Protein AF-A0A0G2E1L1-F1 (afdb_monomer_lite)

Sequence (192 aa):
MSSPGSTPRASKKKKLAACSDVSSPSASTPATNSAGTTAASPKQLELEDKIKKKQ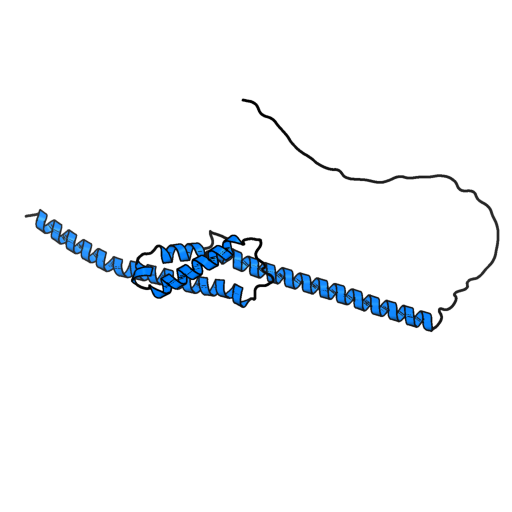QEIDSLESELAAEKKRHSEEATEKKIKYRRYLAMSGTGDYIPLKLEYLMGVGETLRIWSDRYSLYKAIEQSTSILKRAGNNFPFHELTDAEIDALEELNGIITADRDALFNLYLARLSPLEDIGDKLDSMAKKVKKD

Radius of gyration: 38.6 Å; chains: 1; bounding box: 77×69×120 Å

Structure (mmCIF, N/CA/C/O backbone):
data_AF-A0A0G2E1L1-F1
#
_entry.id   AF-A0A0G2E1L1-F1
#
loop_
_atom_site.group_PDB
_atom_site.id
_atom_site.type_symbol
_atom_site.label_atom_id
_atom_site.label_alt_id
_atom_site.label_comp_id
_atom_site.label_asym_id
_atom_site.label_entity_id
_atom_site.label_seq_id
_atom_site.pdbx_PDB_ins_code
_atom_site.Cartn_x
_atom_site.Cartn_y
_atom_site.Cartn_z
_atom_site.occupancy
_atom_site.B_iso_or_equiv
_atom_site.auth_seq_id
_atom_site.auth_comp_id
_atom_site.auth_asym_id
_atom_site.auth_atom_id
_atom_site.pdbx_PDB_model_num
ATOM 1 N N . MET A 1 1 ? -10.805 51.783 1.416 1.00 42.16 1 MET A N 1
ATOM 2 C CA . MET A 1 1 ? -12.239 51.583 1.713 1.00 42.16 1 MET A CA 1
ATOM 3 C C . MET A 1 1 ? -12.345 50.582 2.850 1.00 42.16 1 MET A C 1
ATOM 5 O O . MET A 1 1 ? -11.496 49.708 2.955 1.00 42.16 1 MET A O 1
ATOM 9 N N . SER A 1 2 ? -13.286 50.842 3.744 1.00 34.97 2 SER A N 1
ATOM 10 C CA . SER A 1 2 ? -13.345 50.461 5.156 1.00 34.97 2 SER A CA 1
ATOM 11 C C . SER A 1 2 ? -13.419 48.962 5.478 1.00 34.97 2 SER A C 1
ATOM 13 O O . SER A 1 2 ? -14.043 48.194 4.752 1.00 34.97 2 SER A O 1
ATOM 15 N N . SER A 1 3 ? -12.863 48.599 6.642 1.00 41.66 3 SER A N 1
ATOM 16 C CA . SER A 1 3 ? -13.242 47.423 7.448 1.00 41.66 3 SER A CA 1
ATOM 17 C C . SER A 1 3 ? -14.720 47.494 7.879 1.00 41.66 3 SER A C 1
ATOM 19 O O . SER A 1 3 ? -15.292 48.588 7.898 1.00 41.66 3 SER A O 1
ATOM 21 N N . PRO A 1 4 ? -15.346 46.361 8.252 1.00 47.88 4 PRO A N 1
ATOM 22 C CA . PRO A 1 4 ? -15.298 45.862 9.643 1.00 47.88 4 PRO A CA 1
ATOM 23 C C . PRO A 1 4 ? -15.071 44.329 9.686 1.00 47.88 4 PRO A C 1
ATOM 25 O O . PRO A 1 4 ? -15.343 43.632 8.721 1.00 47.88 4 PRO A O 1
ATOM 28 N N . GLY A 1 5 ? -14.496 43.691 10.706 1.00 36.88 5 GLY A N 1
ATOM 29 C CA . GLY A 1 5 ? -14.648 43.888 12.144 1.00 36.88 5 GLY A CA 1
ATOM 30 C C . GLY A 1 5 ? -15.536 42.768 12.701 1.00 36.88 5 GLY A C 1
ATOM 31 O O . GLY A 1 5 ? -16.741 42.838 12.517 1.00 36.88 5 GLY A O 1
ATOM 32 N N . SER A 1 6 ? -14.946 41.748 13.345 1.00 36.72 6 SER A N 1
ATOM 33 C CA . SER A 1 6 ? -15.583 40.953 14.416 1.00 36.72 6 SER A CA 1
ATOM 34 C C . SER A 1 6 ? -14.626 39.901 15.001 1.00 36.72 6 SER A C 1
ATOM 36 O O . SER A 1 6 ? -14.255 38.932 14.346 1.00 36.72 6 SER A O 1
ATOM 38 N N . THR A 1 7 ? -14.255 40.091 16.267 1.00 42.72 7 THR A N 1
ATOM 39 C CA . THR A 1 7 ? -13.732 39.074 17.201 1.00 42.72 7 THR A CA 1
ATOM 40 C C . THR A 1 7 ? -14.859 38.685 18.198 1.00 42.72 7 THR A C 1
ATOM 42 O O . THR A 1 7 ? -16.017 39.022 17.955 1.00 42.72 7 THR A O 1
ATOM 45 N N . PRO A 1 8 ? -14.598 37.982 19.320 1.00 45.62 8 PRO A N 1
ATOM 46 C CA . PRO A 1 8 ? -14.645 36.527 19.495 1.00 45.62 8 PRO A CA 1
ATOM 47 C C . PRO A 1 8 ? -15.741 36.085 20.502 1.00 45.62 8 PRO A C 1
ATOM 49 O O . PRO A 1 8 ? -16.278 36.905 21.246 1.00 45.62 8 PRO A O 1
ATOM 52 N N . ARG A 1 9 ? -16.049 34.779 20.622 1.00 35.16 9 ARG A N 1
ATOM 53 C CA . ARG A 1 9 ? -16.953 34.282 21.685 1.00 35.16 9 ARG A CA 1
ATOM 54 C C . ARG A 1 9 ? -16.331 33.179 22.540 1.00 35.16 9 ARG A C 1
ATOM 56 O O . ARG A 1 9 ? -16.298 32.014 22.166 1.00 35.16 9 ARG A O 1
ATOM 63 N N . ALA A 1 10 ? -15.916 33.582 23.738 1.00 42.84 10 ALA A N 1
ATOM 64 C CA . ALA A 1 10 ? -15.735 32.729 24.905 1.00 42.84 10 ALA A CA 1
ATOM 65 C C . ALA A 1 10 ? -17.092 32.441 25.583 1.00 42.84 10 ALA A C 1
ATOM 67 O O . ALA A 1 10 ? -17.998 33.277 25.570 1.00 42.84 10 ALA A O 1
ATOM 68 N N . SER A 1 11 ? -17.239 31.285 26.231 1.00 46.34 11 SER A N 1
ATOM 69 C CA . SER A 1 11 ? -18.308 30.992 27.206 1.00 46.34 11 SER A CA 1
ATOM 70 C C . SER A 1 11 ? -17.753 29.970 28.204 1.00 46.34 11 SER A C 1
ATOM 72 O O . SER A 1 11 ? -17.451 28.847 27.833 1.00 46.34 11 SER A O 1
ATOM 74 N N . LYS A 1 12 ? -17.234 30.428 29.348 1.00 41.34 12 LYS A N 1
ATOM 75 C CA . LYS A 1 12 ? -17.897 30.655 30.652 1.00 41.34 12 LYS A CA 1
ATOM 76 C C . LYS A 1 12 ? -18.154 29.373 31.463 1.00 41.34 12 LYS A C 1
ATOM 78 O O . LYS A 1 12 ? -19.093 28.628 31.219 1.00 41.34 12 LYS A O 1
ATOM 83 N N . LYS A 1 13 ? -17.324 29.238 32.508 1.00 42.09 13 LYS A N 1
ATOM 84 C CA . LYS A 1 13 ? -17.509 28.458 33.742 1.00 42.09 13 LYS A CA 1
ATOM 85 C C . LYS A 1 13 ? -18.903 28.683 34.344 1.00 42.09 13 LYS A C 1
ATOM 87 O O . LYS A 1 13 ? -19.337 29.832 34.438 1.00 42.09 13 LYS A O 1
ATOM 92 N N . LYS A 1 14 ? -19.524 27.629 34.885 1.00 45.66 14 LYS A N 1
ATOM 93 C CA . LYS A 1 14 ? -20.605 27.754 35.874 1.00 45.66 14 LYS A CA 1
ATOM 94 C C . LYS A 1 14 ? -20.191 27.046 37.165 1.00 45.66 14 LYS A C 1
ATOM 96 O O . LYS A 1 14 ? -20.119 25.828 37.235 1.00 45.66 14 LYS A O 1
ATOM 101 N N . LYS A 1 15 ? -19.851 27.879 38.148 1.00 38.03 15 LYS A N 1
ATOM 102 C CA . LYS A 1 15 ? -19.612 27.576 39.559 1.00 38.03 15 LYS A CA 1
ATOM 103 C C . LYS A 1 15 ? -20.974 27.665 40.252 1.00 38.03 15 LYS A C 1
ATOM 105 O O . LYS A 1 15 ? -21.648 28.678 40.086 1.00 38.03 15 LYS A O 1
ATOM 110 N N . LEU A 1 16 ? -21.378 26.639 40.992 1.00 40.22 16 LEU A N 1
ATOM 111 C CA . LEU A 1 16 ? -22.524 26.697 41.898 1.00 40.22 16 LEU A CA 1
ATOM 112 C C . LEU A 1 16 ? -22.032 26.295 43.286 1.00 40.22 16 LEU A C 1
ATOM 114 O O . LEU A 1 16 ? -21.689 25.145 43.529 1.00 40.22 16 LEU A O 1
ATOM 118 N N . ALA A 1 17 ? -21.957 27.295 44.155 1.00 44.06 17 ALA A N 1
ATOM 119 C CA . ALA A 1 17 ? -21.950 27.152 45.597 1.00 44.06 17 ALA A CA 1
ATOM 120 C C . ALA A 1 17 ? -23.113 28.014 46.096 1.00 44.06 17 ALA A C 1
ATOM 122 O O . ALA A 1 17 ? -23.216 29.176 45.701 1.00 44.06 17 ALA A O 1
ATOM 123 N N . ALA A 1 18 ? -23.977 27.444 46.927 1.00 42.66 18 ALA A N 1
ATOM 124 C CA . ALA A 1 18 ? -24.913 28.189 47.751 1.00 42.66 18 ALA A CA 1
ATOM 125 C C . ALA A 1 18 ? -25.043 27.448 49.084 1.00 42.66 18 ALA A C 1
ATOM 127 O O . ALA A 1 18 ? -25.516 26.315 49.131 1.00 42.66 18 ALA A O 1
ATOM 128 N N . CYS A 1 19 ? -24.548 28.097 50.135 1.00 35.53 19 CYS A N 1
ATOM 129 C CA . CYS A 1 19 ? -24.809 27.773 51.528 1.00 35.53 19 CYS A CA 1
ATOM 130 C C . CYS A 1 19 ? -26.271 28.085 51.873 1.00 35.53 19 CYS A C 1
ATOM 132 O O . CYS A 1 19 ? -26.859 29.012 51.314 1.00 35.53 19 CYS A O 1
ATOM 134 N N . SER A 1 20 ? -26.823 27.387 52.860 1.00 43.03 20 SER A N 1
ATOM 135 C CA . SER A 1 20 ? -27.928 27.882 53.684 1.00 43.03 20 SER A CA 1
ATOM 136 C C . SER A 1 20 ? -27.797 27.267 55.077 1.00 43.03 20 SER A C 1
ATOM 138 O O . SER A 1 20 ? -28.061 26.083 55.264 1.00 43.03 20 SER A O 1
ATOM 140 N N . ASP A 1 21 ? -27.329 28.082 56.021 1.00 41.75 21 ASP A N 1
ATOM 141 C CA . ASP A 1 21 ? -27.533 27.907 57.459 1.00 41.75 21 ASP A CA 1
ATOM 142 C C . ASP A 1 21 ? -29.005 28.182 57.803 1.00 41.75 21 ASP A C 1
ATOM 144 O O . ASP A 1 21 ? -29.593 29.087 57.210 1.00 41.75 21 ASP A O 1
ATOM 148 N N . VAL A 1 22 ? -29.557 27.459 58.790 1.00 39.06 22 VAL A N 1
ATOM 149 C CA . VAL A 1 22 ? -30.213 28.003 60.006 1.00 39.06 22 VAL A CA 1
ATOM 150 C C . VAL A 1 22 ? -31.194 27.003 60.650 1.00 39.06 22 VAL A C 1
ATOM 152 O O . VAL A 1 22 ? -32.139 26.526 60.030 1.00 39.06 22 VAL A O 1
ATOM 155 N N . SER A 1 23 ? -30.978 26.832 61.960 1.00 38.66 23 SER A N 1
ATOM 156 C CA . SER A 1 23 ? -31.905 26.453 63.040 1.00 38.66 23 SER A CA 1
ATOM 157 C C . SER A 1 23 ? -32.244 24.987 63.322 1.00 38.66 23 SER A C 1
ATOM 159 O O . SER A 1 23 ? -33.124 24.375 62.726 1.00 38.66 23 SER A O 1
ATOM 161 N N . SER A 1 24 ? -31.645 24.517 64.421 1.00 43.78 24 SER A N 1
ATOM 162 C CA . SER A 1 24 ? -32.202 23.535 65.358 1.00 43.78 24 SER A CA 1
ATOM 163 C C . SER A 1 24 ? -33.584 23.952 65.889 1.00 43.78 24 SER A C 1
ATOM 165 O O . SER A 1 24 ? -33.863 25.144 66.039 1.00 43.78 24 SER A O 1
ATOM 167 N N . PRO A 1 25 ? -34.385 22.977 66.346 1.00 47.56 25 PRO A N 1
ATOM 168 C CA . PRO A 1 25 ? -34.685 22.944 67.774 1.00 47.56 25 PRO A CA 1
ATOM 169 C C . PRO A 1 25 ? -34.497 21.559 68.403 1.00 47.56 25 PRO A C 1
ATOM 171 O O . PRO A 1 25 ? -34.746 20.515 67.806 1.00 47.56 25 PRO A O 1
ATOM 174 N N . SER A 1 26 ? -34.051 21.604 69.654 1.00 45.84 26 SER A N 1
ATOM 175 C CA . SER A 1 26 ? -33.896 20.478 70.567 1.00 45.84 26 SER A CA 1
ATOM 176 C C . SER A 1 26 ? -35.249 20.080 71.163 1.00 45.84 26 SER A C 1
ATOM 178 O O . SER A 1 26 ? -35.979 20.945 71.646 1.00 45.84 26 SER A O 1
ATOM 180 N N . ALA A 1 27 ? -35.551 18.781 71.185 1.00 44.53 27 ALA A N 1
ATOM 181 C CA . ALA A 1 27 ? -36.544 18.184 72.074 1.00 44.53 27 ALA A CA 1
ATOM 182 C C . ALA A 1 27 ? -36.085 16.770 72.484 1.00 44.53 27 ALA A C 1
ATOM 184 O O . ALA A 1 27 ? -36.176 15.813 71.718 1.00 44.53 27 ALA A O 1
ATOM 185 N N . SER A 1 28 ? -35.563 16.670 73.707 1.00 48.94 28 SER A N 1
ATOM 186 C CA . SER A 1 28 ? -35.496 15.467 74.555 1.00 48.94 28 SER A CA 1
ATOM 187 C C . SER A 1 28 ? -36.897 14.828 74.637 1.00 48.94 28 SER A C 1
ATOM 189 O O . SER A 1 28 ? -37.872 15.570 74.693 1.00 48.94 28 SER A O 1
ATOM 191 N N . THR A 1 29 ? -37.182 13.521 74.696 1.00 41.72 29 THR A N 1
ATOM 192 C CA . THR A 1 29 ? -36.562 12.274 75.222 1.00 41.72 29 THR A CA 1
ATOM 193 C C . THR A 1 29 ? -37.610 11.144 74.931 1.00 41.72 29 THR A C 1
ATOM 195 O O . THR A 1 29 ? -38.673 11.477 74.407 1.00 41.72 29 THR A O 1
ATOM 198 N N . PRO A 1 30 ? -37.536 9.889 75.430 1.00 55.22 30 PRO A N 1
ATOM 199 C CA . PRO A 1 30 ? -36.476 8.872 75.465 1.00 55.22 30 PRO A CA 1
ATOM 200 C C . PRO A 1 30 ? -36.954 7.484 74.935 1.00 55.22 30 PRO A C 1
ATOM 202 O O . PRO A 1 30 ? -38.147 7.240 74.789 1.00 55.22 30 PRO A O 1
ATOM 205 N N . ALA A 1 31 ? -36.005 6.539 74.832 1.00 40.16 31 ALA A N 1
ATOM 206 C CA . ALA A 1 31 ? -36.196 5.074 74.835 1.00 40.16 31 ALA A CA 1
ATOM 207 C C . ALA A 1 31 ? -36.869 4.481 73.566 1.00 40.16 31 ALA A C 1
ATOM 209 O O . ALA A 1 31 ? -37.751 5.065 72.965 1.00 40.16 31 ALA A O 1
ATOM 210 N N . THR A 1 32 ? -36.520 3.317 73.030 1.00 34.56 32 THR A N 1
ATOM 211 C CA . THR A 1 32 ? -36.072 2.068 73.636 1.00 34.56 32 THR A CA 1
ATOM 212 C C . THR A 1 32 ? -35.461 1.219 72.521 1.00 34.56 32 THR A C 1
ATOM 214 O O . THR A 1 32 ? -35.955 1.225 71.398 1.00 34.56 32 THR A O 1
ATOM 217 N N . ASN A 1 33 ? -34.394 0.499 72.857 1.00 44.56 33 ASN A N 1
ATOM 218 C CA . ASN A 1 33 ? -33.884 -0.725 72.239 1.00 44.56 33 ASN A CA 1
ATOM 219 C C . ASN A 1 33 ? -34.679 -1.298 71.052 1.00 44.56 33 ASN A C 1
ATOM 221 O O . ASN A 1 33 ? -35.811 -1.742 71.216 1.00 44.56 33 ASN A O 1
ATOM 225 N N . SER A 1 34 ? -33.993 -1.510 69.932 1.00 42.31 34 SER A N 1
ATOM 226 C CA . SER A 1 34 ? -33.880 -2.867 69.396 1.00 42.31 34 SER A CA 1
ATOM 227 C C . SER A 1 34 ? -32.699 -2.924 68.438 1.00 42.31 34 SER A C 1
ATOM 229 O O . SER A 1 34 ? -32.774 -2.495 67.287 1.00 42.31 34 SER A O 1
ATOM 231 N N . ALA A 1 35 ? -31.585 -3.456 68.939 1.00 48.38 35 ALA A N 1
ATOM 232 C CA . ALA A 1 35 ? -30.580 -4.095 68.110 1.00 48.38 35 ALA A CA 1
ATOM 233 C C . ALA A 1 35 ? -31.239 -5.321 67.457 1.00 48.38 35 ALA A C 1
ATOM 235 O O . ALA A 1 35 ? -31.145 -6.441 67.945 1.00 48.38 35 ALA A O 1
ATOM 236 N N . GLY A 1 36 ? -31.996 -5.074 66.394 1.00 39.69 36 GLY A N 1
ATOM 237 C CA . GLY A 1 36 ? -32.613 -6.090 65.564 1.00 39.69 36 GLY A CA 1
ATOM 238 C C . GLY A 1 36 ? -31.786 -6.248 64.307 1.00 39.69 36 GLY A C 1
ATOM 239 O O . GLY A 1 36 ? -32.176 -5.765 63.250 1.00 39.69 36 GLY A O 1
ATOM 240 N N . THR A 1 37 ? -30.639 -6.916 64.409 1.00 51.06 37 THR A N 1
ATOM 241 C CA . THR A 1 37 ? -30.005 -7.520 63.239 1.00 51.06 37 THR A CA 1
ATOM 242 C C . THR A 1 37 ? -30.956 -8.623 62.769 1.00 51.06 37 THR A C 1
ATOM 244 O O . THR A 1 37 ? -30.850 -9.770 63.195 1.00 51.06 37 THR A O 1
ATOM 247 N N . THR A 1 38 ? -31.971 -8.276 61.971 1.00 58.12 38 THR A N 1
ATOM 248 C CA . THR A 1 38 ? -32.780 -9.259 61.247 1.00 58.12 38 THR A CA 1
ATOM 249 C C . THR A 1 38 ? -31.823 -10.015 60.345 1.00 58.12 38 THR A C 1
ATOM 251 O O . THR A 1 38 ? -31.390 -9.487 59.322 1.00 58.12 38 THR A O 1
ATOM 254 N N . ALA A 1 39 ? -31.424 -11.213 60.775 1.00 63.97 39 ALA A N 1
ATOM 255 C CA . ALA A 1 39 ? -30.604 -12.105 59.977 1.00 63.97 39 ALA A CA 1
ATOM 256 C C . ALA A 1 39 ? -31.276 -12.255 58.607 1.00 63.97 39 ALA A C 1
ATOM 258 O O . ALA A 1 39 ? -32.444 -12.644 58.530 1.00 63.97 39 ALA A O 1
ATOM 259 N N . ALA A 1 40 ? -30.562 -11.867 57.549 1.00 69.19 40 ALA A N 1
ATOM 260 C CA . ALA A 1 40 ? -31.061 -11.959 56.187 1.00 69.19 40 ALA A CA 1
ATOM 261 C C . ALA A 1 40 ? -31.549 -13.391 55.921 1.00 69.19 40 ALA A C 1
ATOM 263 O O . ALA A 1 40 ? -30.882 -14.365 56.280 1.00 69.19 40 ALA A O 1
ATOM 264 N N . SER A 1 41 ? -32.732 -13.523 55.316 1.00 85.06 41 SER A N 1
ATOM 265 C CA . SER A 1 41 ? -33.276 -14.832 54.938 1.00 85.06 41 SER A CA 1
ATOM 266 C C . SER A 1 41 ? -32.263 -15.574 54.050 1.00 85.06 41 SER A C 1
ATOM 268 O O . SER A 1 41 ? -31.635 -14.931 53.207 1.00 85.06 41 SER A O 1
ATOM 270 N N . PRO A 1 42 ? -32.120 -16.909 54.146 1.00 85.44 42 PRO A N 1
ATOM 271 C CA . PRO A 1 42 ? -31.216 -17.676 53.280 1.00 85.44 42 PRO A CA 1
ATOM 272 C C . PRO A 1 42 ? -31.396 -17.373 51.785 1.00 85.44 42 PRO A C 1
ATOM 274 O O . PRO A 1 42 ? -30.431 -17.314 51.030 1.00 85.44 42 PRO A O 1
ATOM 277 N N . LYS A 1 43 ? -32.637 -17.096 51.367 1.00 89.06 43 LYS A N 1
ATOM 278 C CA . LYS A 1 43 ? -32.972 -16.721 49.988 1.00 89.06 43 LYS A CA 1
ATOM 279 C C . LYS A 1 43 ? -32.502 -15.308 49.621 1.00 89.06 43 LYS A C 1
ATOM 281 O O . LYS A 1 43 ? -32.185 -15.053 48.466 1.00 89.06 43 LYS A O 1
ATOM 286 N N . GLN A 1 44 ? -32.465 -14.394 50.591 1.00 90.00 44 GLN A N 1
ATOM 287 C CA . GLN A 1 44 ? -31.929 -13.046 50.412 1.00 90.00 44 GLN A CA 1
ATOM 288 C C . GLN A 1 44 ? -30.404 -13.088 50.248 1.00 90.00 44 GLN A C 1
ATOM 290 O O . GLN A 1 44 ? -29.898 -12.505 49.297 1.00 90.00 44 GLN A O 1
ATOM 295 N N . LEU A 1 45 ? -29.700 -13.856 51.088 1.00 90.75 45 LEU A N 1
ATOM 296 C CA . LEU A 1 45 ? -28.255 -14.087 50.952 1.00 90.75 45 LEU A CA 1
ATOM 297 C C . LEU A 1 45 ? -27.896 -14.711 49.595 1.00 90.75 45 LEU A C 1
ATOM 299 O O . LEU A 1 45 ? -26.970 -14.258 48.931 1.00 90.75 45 LEU A O 1
ATOM 303 N N . GLU A 1 46 ? -28.666 -15.702 49.134 1.00 92.81 46 GLU A N 1
ATOM 304 C CA . GLU A 1 46 ? -28.449 -16.323 47.819 1.00 92.81 46 GLU A CA 1
ATOM 305 C C . GLU A 1 46 ? -28.627 -15.324 46.659 1.00 92.81 46 GLU A C 1
ATOM 307 O O . GLU A 1 46 ? -27.889 -15.366 45.671 1.00 92.81 46 GLU A O 1
ATOM 312 N N . LEU A 1 47 ? -29.610 -14.422 46.753 1.00 93.12 47 LEU A N 1
ATOM 313 C CA . LEU A 1 47 ? -29.830 -13.377 45.752 1.00 93.12 47 LEU A CA 1
ATOM 314 C C . LEU A 1 47 ? -28.729 -12.313 45.789 1.00 93.12 47 LEU A C 1
ATOM 316 O O . LEU A 1 47 ? -28.260 -11.920 44.725 1.00 93.12 47 LEU A O 1
ATOM 320 N N . GLU A 1 48 ? -28.285 -11.886 46.971 1.00 93.44 48 GLU A N 1
ATOM 321 C CA . GLU A 1 48 ? -27.154 -10.963 47.139 1.00 93.44 48 GLU A CA 1
ATOM 322 C C . GLU A 1 48 ? -25.862 -11.555 46.550 1.00 93.44 48 GLU A C 1
ATOM 324 O O . GLU A 1 48 ? -25.160 -10.876 45.798 1.00 93.44 48 GLU A O 1
ATOM 329 N N . ASP A 1 49 ? -25.601 -12.845 46.776 1.00 94.62 49 ASP A N 1
ATOM 330 C CA . ASP A 1 49 ? -24.477 -13.561 46.166 1.00 94.62 49 ASP A CA 1
ATOM 331 C C . ASP A 1 49 ? -24.598 -13.652 44.639 1.00 94.62 49 ASP A C 1
ATOM 333 O O . ASP A 1 49 ? -23.611 -13.466 43.921 1.00 94.62 49 ASP A O 1
ATOM 337 N N . LYS A 1 50 ? -25.800 -13.915 44.108 1.00 95.88 50 LYS A N 1
ATOM 338 C CA . LYS A 1 50 ? -26.043 -13.916 42.654 1.00 95.88 50 LYS A CA 1
ATOM 339 C C . LYS A 1 50 ? -25.848 -12.532 42.046 1.00 95.88 50 LYS A C 1
ATOM 341 O O . LYS A 1 50 ? -25.229 -12.436 40.990 1.00 95.88 50 LYS A O 1
ATOM 346 N N . ILE A 1 51 ? -26.338 -11.482 42.703 1.00 95.94 51 ILE A N 1
ATOM 347 C CA . ILE A 1 51 ? -26.145 -10.090 42.279 1.00 95.94 51 ILE A CA 1
ATOM 348 C C . ILE A 1 51 ? -24.655 -9.768 42.258 1.00 95.94 51 ILE A C 1
ATOM 350 O O . ILE A 1 51 ? -24.156 -9.276 41.252 1.00 95.94 51 ILE A O 1
ATOM 354 N N . LYS A 1 52 ? -23.919 -10.120 43.316 1.00 96.19 52 LYS A N 1
ATOM 355 C CA . LYS A 1 52 ? -22.474 -9.897 43.393 1.00 96.19 52 LYS A CA 1
ATOM 356 C C . LYS A 1 52 ? -21.718 -10.629 42.283 1.00 96.19 52 LYS A C 1
ATOM 358 O O . LYS A 1 52 ? -20.858 -10.032 41.645 1.00 96.19 52 LYS A O 1
ATOM 363 N N . LYS A 1 53 ? -22.067 -11.891 42.005 1.00 96.56 53 LYS A N 1
ATOM 364 C CA . LYS A 1 53 ? -21.485 -12.660 40.890 1.00 96.56 53 LYS A CA 1
ATOM 365 C C . LYS A 1 53 ? -21.798 -12.035 39.532 1.00 96.56 53 LYS A C 1
ATOM 367 O O . LYS A 1 53 ? -20.911 -11.932 38.696 1.00 96.56 53 LYS A O 1
ATOM 372 N N . LYS A 1 54 ? -23.042 -11.604 39.312 1.00 97.31 54 LYS A N 1
ATOM 373 C CA . LYS A 1 54 ? -23.444 -10.954 38.058 1.00 97.31 54 LYS A CA 1
ATOM 374 C C . LYS A 1 54 ? -22.781 -9.595 37.876 1.00 97.31 54 LYS A C 1
ATOM 376 O O . LYS A 1 54 ? -22.388 -9.279 36.763 1.00 97.31 54 LYS A O 1
ATOM 381 N N . GLN A 1 55 ? -22.591 -8.836 38.951 1.00 96.81 55 GLN A N 1
ATOM 382 C CA . GLN A 1 55 ? -21.842 -7.586 38.896 1.00 96.81 55 GLN A CA 1
ATOM 383 C C . GLN A 1 55 ? -20.380 -7.834 38.507 1.00 96.81 55 GLN A C 1
ATOM 385 O O . GLN A 1 55 ? -19.877 -7.168 37.616 1.00 96.81 55 GLN A O 1
ATOM 390 N N . GLN A 1 56 ? -19.732 -8.850 39.087 1.00 96.44 56 GLN A N 1
ATOM 391 C CA . GLN A 1 56 ? -18.372 -9.237 38.691 1.00 96.44 56 GLN A CA 1
ATOM 392 C C . GLN A 1 56 ? -18.281 -9.653 37.214 1.00 96.44 56 GLN A C 1
ATOM 394 O O . GLN A 1 56 ? -17.305 -9.330 36.545 1.00 96.44 56 GLN A O 1
ATOM 399 N N . GLU A 1 57 ? -19.291 -10.359 36.700 1.00 97.69 57 GLU A N 1
ATOM 400 C CA . GLU A 1 57 ? -19.371 -10.739 35.284 1.00 97.69 57 GLU A CA 1
ATOM 401 C C . GLU A 1 57 ? -19.525 -9.510 34.374 1.00 97.69 57 GLU A C 1
ATOM 403 O O . GLU A 1 57 ? -18.840 -9.417 33.358 1.00 97.69 57 GLU A O 1
ATOM 408 N N . ILE A 1 58 ? -20.365 -8.542 34.759 1.00 97.69 58 ILE A N 1
ATOM 409 C CA . ILE A 1 58 ? -20.516 -7.266 34.044 1.00 97.69 58 ILE A CA 1
ATOM 410 C C . ILE A 1 58 ? -19.185 -6.514 34.016 1.00 97.69 58 ILE A C 1
ATOM 412 O O . ILE A 1 58 ? -18.727 -6.147 32.938 1.00 97.69 58 ILE A O 1
ATOM 416 N N . ASP A 1 59 ? -18.538 -6.348 35.170 1.00 97.00 59 ASP A N 1
ATOM 417 C CA . ASP 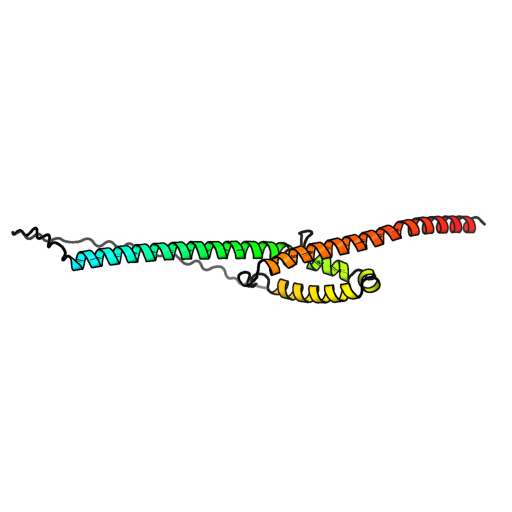A 1 59 ? -17.268 -5.626 35.275 1.00 97.00 59 ASP A CA 1
ATOM 418 C C . ASP A 1 59 ? -16.176 -6.290 34.404 1.00 97.00 59 ASP A C 1
ATOM 420 O O . ASP A 1 59 ? -15.373 -5.607 33.762 1.00 97.00 59 ASP A O 1
ATOM 424 N N . SER A 1 60 ? -16.169 -7.630 34.329 1.00 97.06 60 SER A N 1
ATOM 425 C CA . SER A 1 60 ? -15.267 -8.391 33.450 1.00 97.06 60 SER A CA 1
ATOM 426 C C . SER A 1 60 ? -15.541 -8.113 31.972 1.00 97.06 60 SER A C 1
ATOM 428 O O . SER A 1 60 ? -14.619 -7.782 31.227 1.00 97.06 60 SER A O 1
ATOM 430 N N . LEU A 1 61 ? -16.803 -8.192 31.542 1.00 97.56 61 LEU A N 1
ATOM 431 C CA . LEU A 1 61 ? -17.193 -7.944 30.151 1.00 97.56 61 LEU A CA 1
ATOM 432 C C . LEU A 1 61 ? -16.937 -6.491 29.727 1.00 97.56 61 LEU A C 1
ATOM 434 O O . LEU A 1 61 ? -16.537 -6.237 28.592 1.00 97.56 61 LEU A O 1
ATOM 438 N N . GLU A 1 62 ? -17.133 -5.526 30.627 1.00 97.44 62 GLU A N 1
ATOM 439 C CA . GLU A 1 62 ? -16.790 -4.124 30.378 1.00 97.44 62 GLU A CA 1
ATOM 440 C C . GLU A 1 62 ? -15.281 -3.940 30.175 1.00 97.44 62 GLU A C 1
ATOM 442 O O . GLU A 1 62 ? -14.861 -3.202 29.276 1.00 97.44 62 GLU A O 1
ATOM 447 N N . SER A 1 63 ? -14.463 -4.644 30.964 1.00 96.75 63 SER A N 1
ATOM 448 C CA . SER A 1 63 ? -13.007 -4.657 30.806 1.00 96.75 63 SER A CA 1
ATOM 449 C C . SER A 1 63 ? -12.581 -5.275 29.470 1.00 96.75 63 SER A C 1
ATOM 451 O O . SER A 1 63 ? -11.780 -4.675 28.747 1.00 96.75 63 SER A O 1
ATOM 453 N N . GLU A 1 64 ? -13.162 -6.418 29.095 1.00 96.75 64 GLU A N 1
ATOM 454 C CA . GLU A 1 64 ? -12.915 -7.079 27.808 1.00 96.75 64 GLU A CA 1
ATOM 455 C C . GLU A 1 64 ? -13.303 -6.182 26.629 1.00 96.75 64 GLU A C 1
ATOM 457 O O . GLU A 1 64 ? -12.512 -5.986 25.707 1.00 96.75 64 GLU A O 1
ATOM 462 N N . LEU A 1 65 ? -14.476 -5.546 26.683 1.00 95.94 65 LEU A N 1
ATOM 463 C CA . LEU A 1 65 ? -14.923 -4.618 25.645 1.00 95.94 65 LEU A CA 1
ATOM 464 C C . LEU A 1 65 ? -13.991 -3.405 25.519 1.00 95.94 65 LEU A C 1
ATOM 466 O O . LEU A 1 65 ? -13.746 -2.920 24.411 1.00 95.94 65 LEU A O 1
ATOM 470 N N . ALA A 1 66 ? -13.484 -2.882 26.637 1.00 95.81 66 ALA A N 1
ATOM 471 C CA . ALA A 1 66 ? -12.525 -1.783 26.624 1.00 95.81 66 ALA A CA 1
ATOM 472 C C . ALA A 1 66 ? -11.184 -2.204 26.000 1.00 95.81 66 ALA A C 1
ATOM 474 O O . ALA A 1 66 ? -10.622 -1.450 25.200 1.00 95.81 66 ALA A O 1
ATOM 475 N N . ALA A 1 67 ? -10.697 -3.407 26.319 1.00 96.25 67 ALA A N 1
ATOM 476 C CA . ALA A 1 67 ? -9.489 -3.972 25.726 1.00 96.25 67 ALA A CA 1
ATOM 477 C C . ALA A 1 67 ? -9.651 -4.197 24.214 1.00 96.25 67 ALA A C 1
ATOM 479 O O . ALA A 1 67 ? -8.785 -3.797 23.437 1.00 96.25 67 ALA A O 1
ATOM 480 N N . GLU A 1 68 ? -10.791 -4.737 23.788 1.00 94.62 68 GLU A N 1
ATOM 481 C CA . GLU A 1 68 ? -11.110 -4.986 22.381 1.00 94.62 68 GLU A CA 1
ATOM 482 C C . GLU A 1 68 ? -11.184 -3.682 21.572 1.00 94.62 68 GLU A C 1
ATOM 484 O O . GLU A 1 68 ? -10.576 -3.556 20.508 1.00 94.62 68 GLU A O 1
ATOM 489 N N . LYS A 1 69 ? -11.858 -2.655 22.111 1.00 94.62 69 LYS A N 1
ATOM 490 C CA . LYS A 1 69 ? -11.905 -1.313 21.502 1.00 94.62 69 LYS A CA 1
ATOM 491 C C . LYS A 1 69 ? -10.516 -0.701 21.357 1.00 94.62 69 LYS A C 1
ATOM 493 O O . LYS A 1 69 ? -10.233 -0.057 20.346 1.00 94.62 69 LYS A O 1
ATOM 498 N N . LYS A 1 70 ? -9.661 -0.881 22.367 1.00 95.06 70 LYS A N 1
ATOM 499 C CA . LYS A 1 70 ? -8.279 -0.402 22.326 1.00 95.06 70 LYS A CA 1
ATOM 500 C C . LYS A 1 70 ? -7.491 -1.122 21.230 1.00 95.06 70 LYS A C 1
ATOM 502 O O . LYS A 1 70 ? -6.889 -0.435 20.410 1.00 95.06 70 LYS A O 1
ATOM 507 N N . ARG A 1 71 ? -7.573 -2.456 21.158 1.00 93.88 71 ARG A N 1
ATOM 508 C CA . ARG A 1 71 ? -6.902 -3.257 20.122 1.00 93.88 71 ARG A CA 1
ATOM 509 C C . ARG A 1 71 ? -7.316 -2.819 18.716 1.00 93.88 71 ARG A C 1
ATOM 511 O O . ARG A 1 71 ? -6.464 -2.468 17.908 1.00 93.88 71 ARG A O 1
ATOM 518 N N . HIS A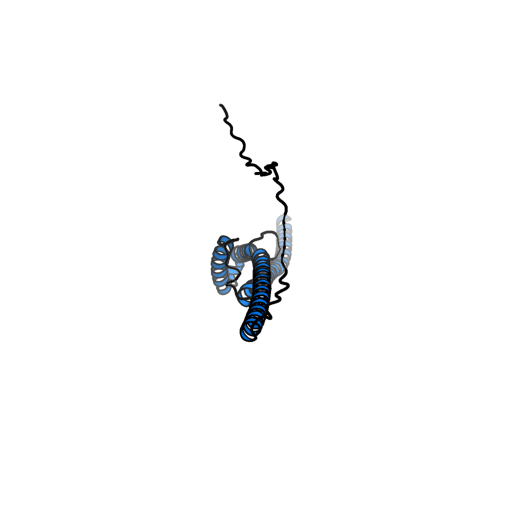 1 72 ? -8.619 -2.710 18.457 1.00 91.06 72 HIS A N 1
ATOM 519 C CA . HIS A 1 72 ? -9.125 -2.239 17.165 1.00 91.06 72 HIS A CA 1
ATOM 520 C C . HIS A 1 72 ? -8.672 -0.814 16.814 1.00 91.06 72 HIS A C 1
ATOM 522 O O . HIS A 1 72 ? -8.386 -0.513 15.654 1.00 91.06 72 HIS A O 1
ATOM 528 N N . SER A 1 73 ? -8.597 0.082 17.802 1.00 92.56 73 SER A N 1
ATOM 529 C CA . SER A 1 73 ? -8.088 1.440 17.587 1.00 92.56 73 SER A CA 1
ATOM 530 C C . SER A 1 73 ? -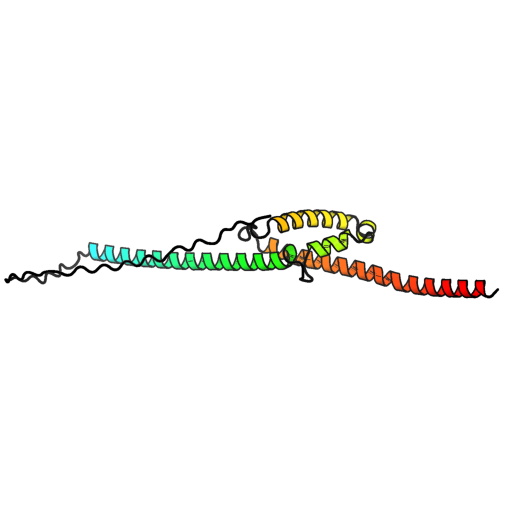6.600 1.450 17.223 1.00 92.56 73 SER A C 1
ATOM 532 O O . SER A 1 73 ? -6.176 2.284 16.419 1.00 92.56 73 SER A O 1
ATOM 534 N N . GLU A 1 74 ? -5.803 0.572 17.827 1.00 93.56 74 GLU A N 1
ATOM 535 C CA . GLU A 1 74 ? -4.372 0.427 17.543 1.00 93.56 74 GLU A CA 1
ATOM 536 C C . GLU A 1 74 ? -4.161 -0.138 16.131 1.00 93.56 74 GLU A C 1
ATOM 538 O O . GLU A 1 74 ? -3.494 0.507 15.320 1.00 93.56 74 GLU A O 1
ATOM 543 N N . GLU A 1 75 ? -4.851 -1.225 15.777 1.00 92.44 75 GLU A N 1
ATOM 544 C CA . GLU A 1 75 ? -4.833 -1.822 14.430 1.00 92.44 75 GLU A CA 1
ATOM 545 C C . GLU A 1 75 ? -5.209 -0.798 13.341 1.00 92.44 75 GLU A C 1
ATOM 547 O O . GLU A 1 75 ? -4.498 -0.618 12.348 1.00 92.44 75 GLU A O 1
ATOM 552 N N . ALA A 1 76 ? -6.303 -0.051 13.531 1.00 92.12 76 ALA A N 1
ATOM 553 C CA . ALA A 1 76 ? -6.720 0.983 12.582 1.00 92.12 76 ALA A CA 1
ATOM 554 C C . ALA A 1 76 ? -5.686 2.119 12.460 1.00 92.12 76 ALA A C 1
ATOM 556 O O . ALA A 1 76 ? -5.526 2.720 11.391 1.00 92.12 76 ALA A O 1
ATOM 557 N N . THR A 1 77 ? -4.968 2.420 13.546 1.00 92.31 77 THR A N 1
ATOM 558 C CA . THR A 1 77 ? -3.903 3.429 13.551 1.00 92.31 77 THR A CA 1
ATOM 559 C C . THR A 1 77 ? -2.694 2.958 12.747 1.00 92.31 77 THR A C 1
ATOM 561 O O . THR A 1 77 ? -2.174 3.731 11.939 1.00 92.31 77 THR A O 1
ATOM 564 N N . GLU A 1 78 ? -2.282 1.700 12.893 1.00 92.38 78 GLU A N 1
ATOM 565 C CA . GLU A 1 78 ? -1.188 1.110 12.112 1.00 92.38 78 GLU A CA 1
ATOM 566 C C . GLU A 1 78 ? -1.497 1.113 10.610 1.00 92.38 78 GLU A C 1
ATOM 568 O O . GLU A 1 78 ? -0.696 1.607 9.805 1.00 92.38 78 GLU A O 1
ATOM 573 N N . LYS A 1 79 ? -2.708 0.685 10.233 1.00 92.50 79 LYS A N 1
ATOM 574 C CA . LYS A 1 79 ? -3.196 0.727 8.843 1.00 92.50 79 LYS A CA 1
ATOM 575 C C . LYS A 1 79 ? -3.163 2.142 8.278 1.00 92.50 79 LYS A C 1
ATOM 577 O O . LYS A 1 79 ? -2.670 2.375 7.173 1.00 92.50 79 LYS A O 1
ATOM 582 N N . LYS A 1 80 ? -3.610 3.123 9.065 1.00 91.81 80 LYS A N 1
ATOM 583 C CA . LYS A 1 80 ? -3.581 4.540 8.687 1.00 91.81 80 LYS A CA 1
ATOM 584 C C . LYS A 1 80 ? -2.160 5.071 8.489 1.00 91.81 80 LYS A C 1
ATOM 586 O O . LYS A 1 80 ? -1.949 5.902 7.604 1.00 91.81 80 LYS A O 1
ATOM 591 N N . ILE A 1 81 ? -1.186 4.627 9.283 1.00 90.62 81 ILE A N 1
ATOM 592 C CA . ILE A 1 81 ? 0.223 5.018 9.124 1.00 90.62 81 ILE A CA 1
ATOM 593 C C . ILE A 1 81 ? 0.781 4.474 7.804 1.00 90.62 81 ILE A C 1
ATOM 595 O O . ILE A 1 81 ? 1.326 5.260 7.023 1.00 90.62 81 ILE A O 1
ATOM 599 N N . LYS A 1 82 ? 0.599 3.174 7.521 1.00 90.00 82 LYS A N 1
ATOM 600 C CA . LYS A 1 82 ? 1.022 2.554 6.249 1.00 90.00 82 LYS A CA 1
ATOM 601 C C . LYS A 1 82 ? 0.369 3.245 5.052 1.00 90.00 82 LYS A C 1
ATOM 603 O O . LYS A 1 82 ? 1.057 3.704 4.143 1.00 90.00 82 LYS A O 1
ATOM 608 N N . TYR A 1 83 ? -0.944 3.444 5.106 1.00 91.44 83 TYR A N 1
ATOM 609 C CA . TYR A 1 83 ? -1.681 4.181 4.085 1.00 91.44 83 TYR A CA 1
ATOM 610 C C . TYR A 1 83 ? -1.103 5.583 3.840 1.00 91.44 83 TYR A C 1
ATOM 612 O O . TYR A 1 83 ? -0.874 5.991 2.700 1.00 91.44 83 TYR A O 1
ATOM 620 N N . ARG A 1 84 ? -0.826 6.338 4.913 1.00 90.00 84 ARG A N 1
ATOM 621 C CA . ARG A 1 84 ? -0.274 7.692 4.789 1.00 90.00 84 ARG A CA 1
ATOM 622 C C . ARG A 1 84 ? 1.115 7.701 4.161 1.00 90.00 84 ARG A C 1
ATOM 624 O O . ARG A 1 84 ? 1.373 8.595 3.355 1.00 90.00 84 ARG A O 1
ATOM 631 N N . ARG A 1 85 ? 1.964 6.726 4.501 1.00 90.19 85 ARG A N 1
ATOM 632 C CA . ARG A 1 85 ? 3.315 6.570 3.941 1.00 90.19 85 ARG A CA 1
ATOM 633 C C . ARG A 1 85 ? 3.289 6.437 2.419 1.00 90.19 85 ARG A C 1
ATOM 635 O O . ARG A 1 85 ? 4.082 7.104 1.762 1.00 90.19 85 ARG A O 1
ATOM 642 N N . TYR A 1 86 ? 2.388 5.613 1.886 1.00 91.88 86 TYR A N 1
ATOM 643 C CA . TYR A 1 86 ? 2.370 5.279 0.460 1.00 91.88 86 TYR A CA 1
ATOM 644 C C . TYR A 1 86 ? 1.462 6.186 -0.383 1.00 91.88 86 TYR A C 1
ATOM 646 O O . TYR A 1 86 ? 1.784 6.459 -1.538 1.00 91.88 86 TYR A O 1
ATOM 654 N N . LEU A 1 87 ? 0.344 6.684 0.166 1.00 90.25 87 LEU A N 1
ATOM 655 C CA . LEU A 1 87 ? -0.714 7.333 -0.630 1.00 90.25 87 LEU A CA 1
ATOM 656 C C . LEU A 1 87 ? -1.038 8.784 -0.260 1.00 90.25 87 LEU A C 1
ATOM 658 O O . LEU A 1 87 ? -1.557 9.517 -1.108 1.00 90.25 87 LEU A O 1
ATOM 662 N N . ALA A 1 88 ? -0.745 9.234 0.965 1.00 80.75 88 ALA A N 1
ATOM 663 C CA . ALA A 1 88 ? -1.171 10.562 1.425 1.00 80.75 88 ALA A CA 1
ATOM 664 C C . ALA A 1 88 ? -0.037 11.590 1.551 1.00 80.75 88 ALA A C 1
ATOM 666 O O . ALA A 1 88 ? -0.297 12.783 1.410 1.00 80.75 88 ALA A O 1
ATOM 667 N N . MET A 1 89 ? 1.196 11.163 1.834 1.00 76.75 89 MET A N 1
ATOM 668 C CA . MET A 1 89 ? 2.294 12.072 2.170 1.00 76.75 89 MET A CA 1
ATOM 669 C C . MET A 1 89 ? 3.334 12.143 1.049 1.00 76.75 89 MET A C 1
ATOM 671 O O . MET A 1 89 ? 4.109 11.215 0.851 1.00 76.75 89 MET A O 1
ATOM 675 N N . SER A 1 90 ? 3.377 13.272 0.337 1.00 63.38 90 SER A N 1
ATOM 676 C CA . SER A 1 90 ? 4.456 13.580 -0.605 1.00 63.38 90 SER A CA 1
ATOM 677 C C . SER A 1 90 ? 5.689 14.049 0.169 1.00 63.38 90 SER A C 1
ATOM 679 O O . SER A 1 90 ? 5.621 15.055 0.874 1.00 63.38 90 SER A O 1
ATOM 681 N N . GLY A 1 91 ? 6.804 13.330 0.055 1.00 63.78 91 GLY A N 1
ATOM 682 C CA . GLY A 1 91 ? 8.064 13.680 0.725 1.00 63.78 91 GLY A CA 1
ATOM 683 C C . GLY A 1 91 ? 8.816 12.473 1.274 1.00 63.78 91 GLY A C 1
ATOM 684 O O . GLY A 1 91 ? 10.026 12.539 1.469 1.00 63.78 91 GLY A O 1
ATOM 685 N N . THR A 1 92 ? 8.130 11.345 1.457 1.00 63.00 92 THR A N 1
ATOM 686 C CA . THR A 1 92 ? 8.787 10.044 1.569 1.00 63.00 92 THR A CA 1
ATOM 687 C C . THR A 1 92 ? 9.179 9.575 0.168 1.00 63.00 92 THR A C 1
ATOM 689 O O . THR A 1 92 ? 8.435 9.761 -0.798 1.00 63.00 92 THR A O 1
ATOM 692 N N . GLY A 1 93 ? 10.338 8.924 0.045 1.00 72.19 93 GLY A N 1
ATOM 693 C CA . GLY A 1 93 ? 10.760 8.271 -1.199 1.00 72.19 93 GLY A CA 1
ATOM 694 C C . GLY A 1 93 ? 9.851 7.112 -1.628 1.00 72.19 93 GLY A C 1
ATOM 695 O O . GLY A 1 93 ? 10.121 6.502 -2.652 1.00 72.19 93 GLY A O 1
ATOM 696 N N . ASP A 1 94 ? 8.787 6.832 -0.869 1.00 83.75 94 ASP A N 1
ATOM 697 C CA . ASP A 1 94 ? 7.820 5.740 -1.029 1.00 83.75 94 ASP A CA 1
ATOM 698 C C . ASP A 1 94 ? 6.444 6.201 -1.516 1.00 83.75 94 ASP A C 1
ATOM 700 O O . ASP A 1 94 ? 5.499 5.419 -1.569 1.00 83.75 94 ASP A O 1
ATOM 704 N N . TYR A 1 95 ? 6.304 7.476 -1.869 1.00 90.75 95 TYR A N 1
ATOM 705 C CA . TYR A 1 95 ? 5.031 8.014 -2.324 1.00 90.75 95 TYR A CA 1
ATOM 706 C C . TYR A 1 95 ? 4.643 7.453 -3.707 1.00 90.75 95 TYR A C 1
ATOM 708 O O . TYR A 1 95 ? 5.175 7.877 -4.737 1.00 90.75 95 TYR A O 1
ATOM 716 N N . ILE A 1 96 ? 3.697 6.506 -3.730 1.00 93.38 96 ILE A N 1
ATOM 717 C CA . ILE A 1 96 ? 3.295 5.740 -4.921 1.00 93.38 96 ILE A CA 1
ATOM 718 C C . ILE A 1 96 ? 2.796 6.638 -6.063 1.00 93.38 96 ILE A C 1
ATOM 720 O O . ILE A 1 96 ? 3.276 6.453 -7.182 1.00 93.38 96 ILE A O 1
ATOM 724 N N . PRO A 1 97 ? 1.903 7.628 -5.844 1.00 91.75 97 PRO A N 1
ATOM 725 C CA . PRO A 1 97 ? 1.384 8.444 -6.942 1.00 91.75 97 PRO A CA 1
ATOM 726 C C . PRO A 1 97 ? 2.475 9.167 -7.740 1.00 91.75 97 PRO A C 1
ATOM 728 O O . PRO A 1 97 ? 2.414 9.192 -8.962 1.00 91.75 97 PRO A O 1
ATOM 731 N N . LEU A 1 98 ? 3.512 9.682 -7.072 1.00 89.38 98 LEU A N 1
ATOM 732 C CA . LEU A 1 98 ? 4.630 10.345 -7.753 1.00 89.38 98 LEU A CA 1
ATOM 733 C C . LEU A 1 98 ? 5.493 9.354 -8.542 1.00 89.38 98 LEU A C 1
ATOM 735 O O . LEU A 1 98 ? 5.960 9.665 -9.636 1.00 89.38 98 LEU A O 1
ATOM 739 N N . LYS A 1 99 ? 5.711 8.148 -8.007 1.00 90.50 99 LYS A N 1
ATOM 740 C CA . LYS A 1 99 ? 6.450 7.110 -8.736 1.00 90.50 99 LYS A CA 1
ATOM 741 C C . LYS A 1 99 ? 5.685 6.640 -9.977 1.00 90.50 99 LYS A C 1
ATOM 743 O O . LYS A 1 99 ? 6.301 6.440 -11.020 1.00 90.50 99 LYS A O 1
ATOM 748 N N . LEU A 1 100 ? 4.362 6.500 -9.877 1.00 91.75 100 LEU A N 1
ATOM 749 C CA . LEU A 1 100 ? 3.498 6.181 -11.016 1.00 91.75 100 LEU A CA 1
ATOM 750 C C . LEU A 1 100 ? 3.530 7.290 -12.070 1.00 91.75 100 LEU A C 1
ATOM 752 O O . LEU A 1 100 ? 3.696 6.989 -13.248 1.00 91.75 100 LEU A O 1
ATOM 756 N N . GLU A 1 101 ? 3.428 8.555 -11.654 1.00 89.19 101 GLU A N 1
ATOM 757 C CA . GLU A 1 101 ? 3.536 9.712 -12.550 1.00 89.19 101 GLU A CA 1
ATOM 758 C C . GLU A 1 101 ? 4.862 9.697 -13.321 1.00 89.19 101 GLU A C 1
ATOM 760 O O . GLU A 1 101 ? 4.865 9.853 -14.541 1.00 89.19 101 GLU A O 1
ATOM 765 N N . TYR A 1 102 ? 5.978 9.409 -12.642 1.00 88.00 102 TYR A N 1
ATOM 766 C CA . TYR A 1 102 ? 7.273 9.241 -13.301 1.00 88.00 102 TYR A CA 1
ATOM 767 C C . TYR A 1 102 ? 7.247 8.101 -14.326 1.00 88.00 102 TYR A C 1
ATOM 769 O O . TYR A 1 102 ? 7.568 8.321 -15.491 1.00 88.00 102 TYR A O 1
ATOM 777 N N . LEU A 1 103 ? 6.837 6.891 -13.924 1.00 88.81 103 LEU A N 1
ATOM 778 C CA . LEU A 1 103 ? 6.819 5.729 -14.818 1.00 88.81 103 LEU A CA 1
ATOM 779 C C . LEU A 1 103 ? 5.953 5.971 -16.055 1.00 88.81 103 LEU A C 1
ATOM 781 O O . LEU A 1 103 ? 6.352 5.615 -17.158 1.00 88.81 103 LEU A O 1
ATOM 785 N N . MET A 1 104 ? 4.787 6.592 -15.900 1.00 88.12 104 MET A N 1
ATOM 786 C CA . MET A 1 104 ? 3.885 6.864 -17.020 1.00 88.12 104 MET A CA 1
ATOM 787 C C . MET A 1 104 ? 4.298 8.088 -17.849 1.00 88.12 104 MET A C 1
ATOM 789 O O . MET A 1 104 ? 3.917 8.178 -19.016 1.00 88.12 104 MET A O 1
ATOM 793 N N . GLY A 1 105 ? 5.069 9.014 -17.273 1.00 83.56 105 GLY A N 1
ATOM 794 C CA . GLY A 1 105 ? 5.628 10.178 -17.964 1.00 83.56 105 GLY A CA 1
ATOM 795 C C . GLY A 1 105 ? 6.840 9.848 -18.841 1.00 83.56 105 GLY A C 1
ATOM 796 O O . GLY A 1 105 ? 7.137 10.579 -19.786 1.00 83.56 105 GLY A O 1
ATOM 797 N N . VAL A 1 106 ? 7.525 8.732 -18.577 1.00 79.12 106 VAL A N 1
ATOM 798 C CA . VAL A 1 106 ? 8.614 8.241 -19.425 1.00 79.12 106 VAL A CA 1
ATOM 799 C C . VAL A 1 106 ? 8.026 7.555 -20.668 1.00 79.12 106 VAL A C 1
ATOM 801 O O . VAL A 1 106 ? 7.436 6.479 -20.583 1.00 79.12 106 VAL A O 1
ATOM 804 N N . GLY A 1 107 ? 8.216 8.154 -21.851 1.00 72.88 107 GLY A N 1
ATOM 805 C CA . GLY A 1 107 ? 7.725 7.611 -23.130 1.00 72.88 107 GLY A CA 1
ATOM 806 C C . GLY A 1 107 ? 8.224 6.191 -23.440 1.00 72.88 107 GLY A C 1
ATOM 807 O O . GLY A 1 107 ? 7.509 5.392 -24.050 1.00 72.88 107 GLY A O 1
ATOM 808 N N . GLU A 1 108 ? 9.415 5.834 -22.953 1.00 73.06 108 GLU A N 1
ATOM 809 C CA . GLU A 1 108 ? 9.963 4.476 -22.995 1.00 73.06 108 GLU A CA 1
ATOM 810 C C . GLU A 1 108 ? 9.072 3.439 -22.305 1.00 73.06 108 GLU A C 1
ATOM 812 O O . GLU A 1 108 ? 9.028 2.307 -22.776 1.00 73.06 108 GLU A O 1
ATOM 817 N N . THR A 1 109 ? 8.330 3.789 -21.252 1.00 76.62 109 THR A N 1
ATOM 818 C CA . THR A 1 109 ? 7.456 2.834 -20.554 1.00 76.62 109 THR A CA 1
ATOM 819 C C . THR A 1 109 ? 6.326 2.369 -21.460 1.00 76.62 109 THR A C 1
ATOM 821 O O . THR A 1 109 ? 6.093 1.171 -21.580 1.00 76.62 109 THR A O 1
ATOM 824 N N . LEU A 1 110 ? 5.668 3.294 -22.165 1.00 78.12 110 LEU A N 1
ATOM 825 C CA . LEU A 1 110 ? 4.634 2.944 -23.141 1.00 78.12 110 LEU A CA 1
ATOM 826 C C . LEU A 1 110 ? 5.216 2.128 -24.306 1.00 78.12 110 LEU A C 1
ATOM 828 O O . LEU A 1 110 ? 4.575 1.205 -24.803 1.00 78.12 110 LEU A O 1
ATOM 832 N N . ARG A 1 111 ? 6.437 2.464 -24.738 1.00 79.19 111 ARG A N 1
ATOM 833 C CA . ARG A 1 111 ? 7.089 1.847 -25.899 1.00 79.19 111 ARG A CA 1
ATOM 834 C C . ARG A 1 111 ? 7.648 0.449 -25.625 1.00 79.19 111 ARG A C 1
ATOM 836 O O . ARG A 1 111 ? 7.628 -0.390 -26.518 1.00 79.19 111 ARG A O 1
ATOM 843 N N . ILE A 1 112 ? 8.207 0.224 -24.438 1.00 81.50 112 ILE A N 1
ATOM 844 C CA . ILE A 1 112 ? 8.909 -1.014 -24.067 1.00 81.50 112 ILE A CA 1
ATOM 845 C C . ILE A 1 112 ? 7.985 -1.930 -23.255 1.00 81.50 112 ILE A C 1
ATOM 847 O O . ILE A 1 112 ? 8.055 -3.147 -23.410 1.00 81.50 112 ILE A O 1
ATOM 851 N N . TRP A 1 113 ? 7.100 -1.365 -22.429 1.00 87.00 113 TRP A N 1
ATOM 852 C CA . TRP A 1 113 ? 6.236 -2.092 -21.495 1.00 87.00 113 TRP A CA 1
ATOM 853 C C . TRP A 1 113 ? 4.760 -1.679 -21.617 1.00 87.00 113 TRP A C 1
ATOM 855 O O . TRP A 1 113 ? 4.129 -1.292 -20.631 1.00 87.00 113 TRP A O 1
ATOM 865 N N . SER A 1 114 ? 4.186 -1.794 -22.817 1.00 86.88 114 SER A N 1
ATOM 866 C CA . SER A 1 114 ? 2.787 -1.420 -23.093 1.00 86.88 114 SER A CA 1
ATOM 867 C C . SER A 1 114 ? 1.777 -2.054 -22.128 1.00 86.88 114 SER A C 1
ATOM 869 O O . SER A 1 114 ? 0.865 -1.379 -21.649 1.00 86.88 114 SER A O 1
ATOM 871 N N . ASP A 1 115 ? 1.960 -3.332 -21.792 1.00 88.69 115 ASP A N 1
ATOM 872 C CA . ASP A 1 115 ? 1.034 -4.062 -20.920 1.00 88.69 115 ASP A CA 1
ATOM 873 C C . ASP A 1 115 ? 1.113 -3.557 -19.475 1.00 88.69 115 ASP A C 1
ATOM 875 O O . ASP A 1 115 ? 0.088 -3.333 -18.826 1.00 88.69 115 ASP A O 1
ATOM 879 N N . ARG A 1 116 ? 2.331 -3.280 -18.983 1.00 89.50 116 ARG A N 1
ATOM 880 C CA . ARG A 1 116 ? 2.527 -2.680 -17.654 1.00 89.50 116 ARG A CA 1
ATOM 881 C C . ARG A 1 116 ? 2.004 -1.253 -17.601 1.00 89.50 116 ARG A C 1
ATOM 883 O O . ARG A 1 116 ? 1.423 -0.870 -16.595 1.00 89.50 116 ARG A O 1
ATOM 890 N N . TYR A 1 117 ? 2.156 -0.484 -18.678 1.00 90.81 117 TYR A N 1
ATOM 891 C CA . TYR A 1 117 ? 1.645 0.882 -18.756 1.00 90.81 117 TYR A CA 1
ATOM 892 C C . TYR A 1 117 ? 0.127 0.933 -18.523 1.00 90.81 117 TYR A C 1
ATOM 894 O O . TYR A 1 117 ? -0.354 1.727 -17.713 1.00 90.81 117 TYR A O 1
ATOM 902 N N . SER A 1 118 ? -0.629 0.041 -19.171 1.00 90.81 118 SER A N 1
ATOM 903 C CA . SER A 1 118 ? -2.076 -0.090 -18.958 1.00 90.81 118 SER A CA 1
ATOM 904 C C . SER A 1 118 ? -2.426 -0.432 -17.506 1.00 90.81 118 SER A C 1
ATOM 906 O O . SER A 1 118 ? -3.343 0.164 -16.937 1.00 90.81 118 SER A O 1
ATOM 908 N N . LEU A 1 119 ? -1.669 -1.339 -16.880 1.00 94.00 119 LEU A N 1
ATOM 909 C CA . LEU A 1 119 ? -1.847 -1.691 -15.470 1.00 94.00 119 LEU A CA 1
ATOM 910 C C . LEU A 1 119 ? -1.537 -0.512 -14.540 1.00 94.00 119 LEU A C 1
ATOM 912 O O . LEU A 1 119 ? -2.342 -0.213 -13.661 1.00 94.00 119 LEU A O 1
ATOM 916 N N . TYR A 1 120 ? -0.435 0.211 -14.752 1.00 94.31 120 TYR A N 1
ATOM 917 C CA . TYR A 1 120 ? -0.110 1.396 -13.954 1.00 94.31 120 TYR A CA 1
ATOM 918 C C . TYR A 1 120 ? -1.173 2.477 -14.066 1.00 94.31 120 TYR A C 1
ATOM 920 O O . TYR A 1 120 ? -1.494 3.100 -13.061 1.00 94.31 120 TYR A O 1
ATOM 928 N N . LYS A 1 121 ? -1.771 2.658 -15.245 1.00 91.44 121 LYS A N 1
ATOM 929 C CA . LYS A 1 121 ? -2.869 3.607 -15.428 1.00 91.44 121 LYS A CA 1
ATOM 930 C C . LYS A 1 121 ? -4.111 3.211 -14.627 1.00 91.44 121 LYS A C 1
ATOM 932 O O . LYS A 1 121 ? -4.739 4.060 -14.000 1.00 91.44 121 LYS A O 1
ATOM 937 N N . ALA A 1 122 ? -4.457 1.924 -14.601 1.00 93.94 122 ALA A N 1
ATOM 938 C CA . ALA A 1 122 ? -5.545 1.432 -13.754 1.00 93.94 122 ALA A CA 1
ATOM 939 C C . ALA A 1 122 ? -5.227 1.624 -12.257 1.00 93.94 122 ALA A C 1
ATOM 941 O O . ALA A 1 122 ? -6.074 2.070 -11.482 1.00 93.94 122 ALA A O 1
ATOM 942 N N . ILE A 1 123 ? -3.984 1.354 -11.852 1.00 95.31 123 ILE A N 1
ATOM 943 C CA . ILE A 1 123 ? -3.511 1.549 -10.476 1.00 95.31 123 ILE A CA 1
ATOM 944 C C . ILE A 1 123 ? -3.507 3.039 -10.091 1.00 95.31 123 ILE A C 1
ATOM 946 O O . ILE A 1 123 ? -3.919 3.389 -8.987 1.00 95.31 123 ILE A O 1
ATOM 950 N N . GLU A 1 124 ? -3.098 3.943 -10.979 1.00 93.75 124 GLU A N 1
ATOM 951 C CA . GLU A 1 124 ? -3.139 5.396 -10.766 1.00 93.75 124 GLU A CA 1
ATOM 952 C C . GLU A 1 124 ? -4.573 5.877 -10.502 1.00 93.75 124 GLU A C 1
ATOM 954 O O . GLU A 1 124 ? -4.821 6.655 -9.575 1.00 93.75 124 GLU A O 1
ATOM 959 N N . GLN A 1 125 ? -5.544 5.370 -11.264 1.00 93.06 125 GLN A N 1
ATOM 960 C CA . GLN A 1 125 ? -6.954 5.691 -11.053 1.00 93.06 125 GLN A CA 1
ATOM 961 C C . GLN A 1 125 ? -7.434 5.226 -9.675 1.00 93.06 125 GLN A C 1
ATOM 963 O O . GLN A 1 125 ? -8.010 6.022 -8.926 1.00 93.06 125 GLN A O 1
ATOM 968 N N . SER A 1 126 ? -7.141 3.977 -9.304 1.00 93.62 126 SER A N 1
ATOM 969 C CA . SER A 1 126 ? -7.485 3.428 -7.989 1.00 93.62 126 SER A CA 1
ATOM 970 C C . SER A 1 126 ? -6.823 4.217 -6.858 1.00 93.62 126 SER A C 1
ATOM 972 O O . SER A 1 126 ? -7.502 4.688 -5.946 1.00 93.62 126 SER A O 1
ATOM 974 N N . THR A 1 127 ? -5.515 4.463 -6.939 1.00 91.75 127 THR A N 1
ATOM 975 C CA . THR A 1 127 ? -4.771 5.225 -5.921 1.00 91.75 127 THR A CA 1
ATOM 976 C C . THR A 1 127 ? -5.248 6.675 -5.814 1.00 91.75 127 THR A C 1
ATOM 978 O O . THR A 1 127 ? -5.262 7.232 -4.717 1.00 91.75 127 THR A O 1
ATOM 981 N N . SER A 1 128 ? -5.732 7.276 -6.903 1.00 90.00 128 SER A N 1
ATOM 982 C CA . SER A 1 128 ? -6.345 8.610 -6.897 1.00 90.00 128 SER A CA 1
ATOM 983 C C . SER A 1 128 ? -7.698 8.651 -6.184 1.00 90.00 128 SER A C 1
ATOM 985 O O . SER A 1 128 ? -8.035 9.671 -5.574 1.00 90.00 128 SER A O 1
ATOM 987 N N . ILE A 1 129 ? -8.488 7.575 -6.262 1.00 90.62 129 ILE A N 1
ATOM 988 C CA . ILE A 1 129 ? -9.739 7.429 -5.502 1.00 90.62 129 ILE A CA 1
ATOM 989 C C . ILE A 1 129 ? -9.411 7.286 -4.017 1.00 90.62 129 ILE A C 1
ATOM 991 O O . ILE A 1 129 ? -9.943 8.040 -3.201 1.00 90.62 129 ILE A O 1
ATOM 995 N N . LEU A 1 130 ? -8.477 6.387 -3.687 1.00 90.12 130 LEU A N 1
ATOM 996 C CA . LEU A 1 130 ? -8.016 6.178 -2.317 1.00 90.12 130 LEU A CA 1
ATOM 997 C C . LEU A 1 130 ? -7.517 7.503 -1.723 1.00 90.12 130 LEU A C 1
ATOM 999 O O . LEU A 1 130 ? -8.086 8.001 -0.752 1.00 90.12 130 LEU A O 1
ATOM 1003 N N . LYS A 1 131 ? -6.554 8.167 -2.378 1.00 86.25 131 LYS A N 1
ATOM 1004 C CA . LYS A 1 131 ? -5.992 9.460 -1.951 1.00 86.25 131 LYS A CA 1
ATOM 1005 C C . LYS A 1 131 ? -7.072 10.503 -1.651 1.00 86.25 131 LYS A C 1
ATOM 1007 O O . LYS A 1 131 ? -6.959 11.212 -0.651 1.00 86.25 131 LYS A O 1
ATOM 1012 N N . ARG A 1 132 ? -8.116 10.591 -2.486 1.00 87.25 132 ARG A N 1
ATOM 1013 C CA . ARG A 1 132 ? -9.235 11.530 -2.297 1.00 87.25 132 ARG A CA 1
ATOM 1014 C C . ARG A 1 132 ? -10.056 11.249 -1.041 1.00 87.25 132 ARG A C 1
ATOM 1016 O O . ARG A 1 132 ? -10.511 12.200 -0.412 1.00 87.25 132 ARG A O 1
ATOM 1023 N N . ALA A 1 133 ? -10.219 9.987 -0.653 1.00 86.62 133 ALA A N 1
ATOM 1024 C CA . ALA A 1 133 ? -10.903 9.633 0.588 1.00 86.62 133 ALA A CA 1
ATOM 1025 C C . ALA A 1 133 ? -10.123 10.094 1.838 1.00 86.62 133 ALA A C 1
ATOM 1027 O O . ALA A 1 133 ? -10.728 10.462 2.847 1.00 86.62 133 ALA A O 1
ATOM 1028 N N . GLY A 1 134 ? -8.789 10.173 1.763 1.00 79.69 134 GLY A N 1
ATOM 1029 C CA . GLY A 1 134 ? -7.955 10.865 2.749 1.00 79.69 134 GLY A CA 1
ATOM 1030 C C . GLY A 1 134 ? -8.166 10.383 4.191 1.00 79.69 134 GLY A C 1
ATOM 1031 O O . GLY A 1 134 ? -7.885 9.236 4.521 1.00 79.69 134 GLY A O 1
ATOM 1032 N N . ASN A 1 135 ? -8.630 11.277 5.074 1.00 77.25 135 ASN A N 1
ATOM 1033 C CA . ASN A 1 135 ? -8.899 10.948 6.482 1.00 77.25 135 ASN A CA 1
ATOM 1034 C C . ASN A 1 135 ? -10.250 10.249 6.713 1.00 77.25 135 ASN A C 1
ATOM 1036 O O . ASN A 1 135 ? -10.447 9.722 7.803 1.00 77.25 135 ASN A O 1
ATOM 1040 N N . ASN A 1 136 ? -11.146 10.242 5.723 1.00 84.00 136 ASN A N 1
ATOM 1041 C CA . ASN A 1 136 ? -12.470 9.617 5.812 1.00 84.00 136 ASN A CA 1
ATOM 1042 C C . ASN A 1 136 ? -12.446 8.137 5.395 1.00 84.00 136 ASN A C 1
ATOM 1044 O O . ASN A 1 136 ? -13.496 7.528 5.222 1.00 84.00 136 ASN A O 1
ATOM 1048 N N . PHE A 1 137 ? -11.257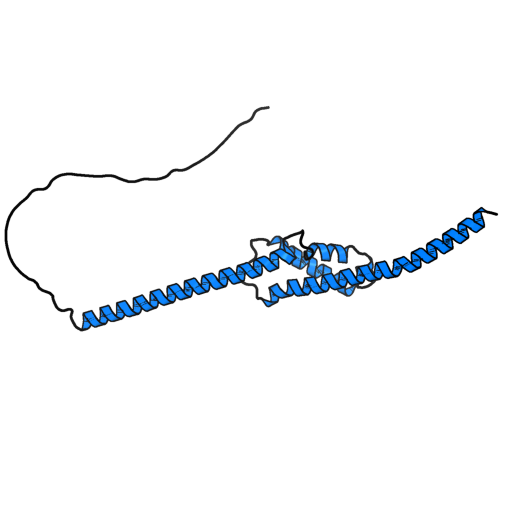 7.570 5.191 1.00 85.06 137 PHE A N 1
ATOM 1049 C CA . PHE A 1 137 ? -11.098 6.188 4.769 1.00 85.06 137 PHE A CA 1
ATOM 1050 C C . PHE A 1 137 ? -11.472 5.212 5.908 1.00 85.06 137 PHE A C 1
ATOM 1052 O O . PHE A 1 137 ? -10.980 5.391 7.030 1.00 85.06 137 PHE A O 1
ATOM 1059 N N . PRO A 1 138 ? -12.304 4.180 5.664 1.00 88.88 138 PRO A N 1
ATOM 1060 C CA . PRO A 1 138 ? -12.729 3.230 6.692 1.00 88.88 138 PRO A CA 1
ATOM 1061 C C . PRO A 1 138 ? -11.629 2.195 6.994 1.00 88.88 138 PRO A C 1
ATOM 1063 O O . PRO A 1 138 ? -11.721 1.028 6.639 1.00 88.88 138 PRO A O 1
ATOM 1066 N N . PHE A 1 139 ? -10.564 2.606 7.689 1.00 88.50 139 PHE A N 1
ATOM 1067 C CA . PHE A 1 139 ? -9.403 1.740 7.984 1.00 88.50 139 PHE A CA 1
ATOM 1068 C C . PHE A 1 139 ? -9.719 0.472 8.789 1.00 88.50 139 PHE A C 1
ATOM 1070 O O . PHE A 1 139 ? -8.920 -0.457 8.791 1.00 88.50 139 PHE A O 1
ATOM 1077 N N . HIS A 1 140 ? -10.857 0.443 9.479 1.00 86.81 140 HIS A N 1
ATOM 1078 C CA . HIS A 1 140 ? -11.317 -0.715 10.241 1.00 86.81 140 HIS A CA 1
ATOM 1079 C C . HIS A 1 140 ? -11.910 -1.819 9.352 1.00 86.81 140 HIS A C 1
ATOM 1081 O O . HIS A 1 140 ? -11.999 -2.956 9.796 1.00 86.81 140 HIS A O 1
ATOM 1087 N N . GLU A 1 141 ? -12.301 -1.496 8.116 1.00 89.06 141 GLU A N 1
ATOM 1088 C CA . GLU A 1 141 ? -12.851 -2.460 7.153 1.00 89.06 141 GLU A CA 1
ATOM 1089 C C . GLU A 1 141 ? -11.760 -3.129 6.311 1.00 89.06 141 GLU A C 1
ATOM 1091 O O . GLU A 1 141 ? -12.005 -4.166 5.704 1.00 89.06 141 GLU A O 1
ATOM 1096 N N . LEU A 1 142 ? -10.553 -2.556 6.283 1.00 89.12 142 LEU A N 1
ATOM 1097 C CA . LEU A 1 142 ? -9.441 -3.119 5.530 1.00 89.12 142 LEU A CA 1
ATOM 1098 C C . LEU A 1 142 ? -8.854 -4.334 6.235 1.00 89.12 142 LEU A C 1
ATOM 1100 O O . LEU A 1 142 ? -8.545 -4.300 7.429 1.00 89.12 142 LEU A O 1
ATOM 1104 N N . THR A 1 143 ? -8.596 -5.370 5.457 1.00 92.31 143 THR A N 1
ATOM 1105 C CA . THR A 1 143 ? -7.742 -6.486 5.846 1.00 92.31 143 THR A CA 1
ATOM 1106 C C . THR A 1 143 ? -6.274 -6.060 5.862 1.00 92.31 143 THR A C 1
ATOM 1108 O O . THR A 1 143 ? -5.871 -5.086 5.220 1.00 92.31 143 THR A O 1
ATOM 1111 N N . ASP A 1 144 ? -5.447 -6.799 6.598 1.00 90.94 144 ASP A N 1
ATOM 1112 C CA . ASP A 1 144 ? -4.005 -6.534 6.633 1.00 90.94 144 ASP A CA 1
ATOM 1113 C C . ASP A 1 144 ? -3.376 -6.760 5.250 1.00 90.94 144 ASP A C 1
ATOM 1115 O O . ASP A 1 144 ? -2.581 -5.940 4.798 1.00 90.94 144 ASP A O 1
ATOM 1119 N N . ALA A 1 145 ? -3.844 -7.779 4.519 1.00 93.94 145 ALA A N 1
ATOM 1120 C CA . ALA A 1 145 ? -3.410 -8.079 3.156 1.00 93.94 145 ALA A CA 1
ATOM 1121 C C . ALA A 1 145 ? -3.662 -6.922 2.169 1.00 93.94 145 ALA A C 1
ATOM 1123 O O . ALA A 1 145 ? -2.812 -6.626 1.334 1.00 93.94 145 ALA A O 1
ATOM 1124 N N . GLU A 1 146 ? -4.801 -6.227 2.268 1.00 93.12 146 GLU A N 1
ATOM 1125 C CA . GLU A 1 146 ? -5.090 -5.062 1.414 1.00 93.12 146 GLU A CA 1
ATOM 1126 C C . GLU A 1 146 ? -4.158 -3.879 1.698 1.00 93.12 146 GLU A C 1
ATOM 1128 O O . GLU A 1 146 ? -3.818 -3.118 0.790 1.00 93.12 146 GLU A O 1
ATOM 1133 N N . ILE A 1 147 ? -3.734 -3.712 2.952 1.00 92.94 147 ILE A N 1
ATOM 1134 C CA . ILE A 1 147 ? -2.767 -2.680 3.335 1.00 92.94 147 ILE A CA 1
ATOM 1135 C C . ILE A 1 147 ? -1.347 -3.073 2.918 1.00 92.94 147 ILE A C 1
ATOM 1137 O O . ILE A 1 147 ? -0.608 -2.219 2.424 1.00 92.94 147 ILE A O 1
ATOM 1141 N N . ASP A 1 148 ? -0.975 -4.341 3.072 1.00 93.56 148 ASP A N 1
ATOM 1142 C CA . ASP A 1 148 ? 0.337 -4.867 2.684 1.00 93.56 148 ASP A CA 1
ATOM 1143 C C . ASP A 1 148 ? 0.535 -4.850 1.162 1.00 93.56 148 ASP A C 1
ATOM 1145 O O . ASP A 1 148 ? 1.636 -4.574 0.683 1.00 93.56 148 ASP A O 1
ATOM 1149 N N . ALA A 1 149 ? -0.546 -4.971 0.386 1.00 94.56 149 ALA A N 1
ATOM 1150 C CA . ALA A 1 149 ? -0.512 -4.783 -1.062 1.00 94.56 149 ALA A CA 1
ATOM 1151 C C . ALA A 1 149 ? 0.034 -3.402 -1.485 1.00 94.56 149 ALA A C 1
ATOM 1153 O O . ALA A 1 149 ? 0.599 -3.272 -2.572 1.00 94.56 149 ALA A O 1
ATOM 1154 N N . LEU A 1 150 ? -0.084 -2.359 -0.648 1.00 93.12 150 LEU A N 1
ATOM 1155 C CA . LEU A 1 150 ? 0.533 -1.053 -0.928 1.00 93.12 150 LEU A CA 1
ATOM 1156 C C . LEU A 1 150 ? 2.060 -1.109 -0.834 1.00 93.12 150 LEU A C 1
ATOM 1158 O O . LEU A 1 150 ? 2.751 -0.464 -1.623 1.00 93.12 150 LEU A O 1
ATOM 1162 N N . GLU A 1 151 ? 2.590 -1.871 0.119 1.00 93.62 151 GLU A N 1
ATOM 1163 C CA . GLU A 1 151 ? 4.028 -2.067 0.282 1.00 93.62 151 GLU A CA 1
ATOM 1164 C C . GLU A 1 151 ? 4.598 -2.897 -0.871 1.00 93.62 151 GLU A C 1
ATOM 1166 O O . GLU A 1 151 ? 5.587 -2.489 -1.487 1.00 93.62 151 GLU A O 1
ATOM 1171 N N . GLU A 1 152 ? 3.921 -3.989 -1.238 1.00 96.38 152 GLU A N 1
ATOM 1172 C CA . GLU A 1 152 ? 4.275 -4.804 -2.405 1.00 96.38 152 GLU A CA 1
ATOM 1173 C C . GLU A 1 152 ? 4.261 -3.978 -3.696 1.00 96.38 152 GLU A C 1
ATOM 1175 O O . GLU A 1 152 ? 5.231 -3.980 -4.460 1.00 96.38 152 GLU A O 1
ATOM 1180 N N . LEU A 1 153 ? 3.195 -3.200 -3.911 1.00 95.12 153 LEU A N 1
ATOM 1181 C CA . LEU A 1 153 ? 3.073 -2.303 -5.055 1.00 95.12 153 LEU A CA 1
ATOM 1182 C C . LEU A 1 153 ? 4.217 -1.283 -5.095 1.00 95.12 153 LEU A C 1
ATOM 1184 O O . LEU A 1 153 ? 4.806 -1.056 -6.154 1.00 95.12 153 LEU A O 1
ATOM 1188 N N . ASN A 1 154 ? 4.560 -0.678 -3.954 1.00 94.50 154 ASN A N 1
ATOM 1189 C CA . ASN A 1 154 ? 5.690 0.243 -3.866 1.00 94.50 154 ASN A CA 1
ATOM 1190 C C . ASN A 1 154 ? 7.012 -0.444 -4.239 1.00 94.50 154 ASN A C 1
ATOM 1192 O O . ASN A 1 154 ? 7.826 0.158 -4.944 1.00 94.50 154 ASN A O 1
ATOM 1196 N N . GLY A 1 155 ? 7.221 -1.689 -3.802 1.00 94.88 155 GLY A N 1
ATOM 1197 C CA . GLY A 1 155 ? 8.389 -2.494 -4.160 1.00 94.88 155 GLY A CA 1
ATOM 1198 C C . GLY A 1 155 ? 8.496 -2.722 -5.668 1.00 94.88 155 GLY A C 1
ATOM 1199 O O . GLY A 1 155 ? 9.529 -2.411 -6.263 1.00 94.88 155 GLY A O 1
ATOM 1200 N N . ILE A 1 156 ? 7.404 -3.167 -6.299 1.00 94.94 156 ILE A N 1
ATOM 1201 C CA . ILE A 1 156 ? 7.332 -3.410 -7.749 1.00 94.94 156 ILE A CA 1
ATOM 1202 C C . ILE A 1 156 ? 7.633 -2.128 -8.533 1.00 94.94 156 ILE A C 1
ATOM 1204 O O . ILE A 1 156 ? 8.534 -2.102 -9.368 1.00 94.94 156 ILE A O 1
ATOM 1208 N N . ILE A 1 157 ? 6.930 -1.037 -8.220 1.00 93.62 157 ILE A N 1
ATOM 1209 C CA . ILE A 1 157 ? 7.097 0.254 -8.900 1.00 93.62 157 ILE A CA 1
ATOM 1210 C C . ILE A 1 157 ? 8.529 0.784 -8.746 1.00 93.62 157 ILE A C 1
ATOM 1212 O O . ILE A 1 157 ? 9.073 1.378 -9.677 1.00 93.62 157 ILE A O 1
ATOM 1216 N N . THR A 1 158 ? 9.149 0.590 -7.580 1.00 93.19 158 THR A N 1
ATOM 1217 C CA . THR A 1 158 ? 10.534 1.022 -7.339 1.00 93.19 158 THR A CA 1
ATOM 1218 C C . THR A 1 158 ? 11.510 0.235 -8.206 1.00 93.19 158 THR A C 1
ATOM 1220 O O . THR A 1 158 ? 12.327 0.843 -8.893 1.00 93.19 158 THR A O 1
ATOM 1223 N N . ALA A 1 159 ? 11.380 -1.094 -8.239 1.00 93.25 159 ALA A N 1
ATOM 1224 C CA . ALA A 1 159 ? 12.220 -1.947 -9.073 1.00 93.25 159 ALA A CA 1
ATOM 1225 C C . ALA A 1 159 ? 12.082 -1.601 -10.565 1.00 93.25 159 ALA A C 1
ATOM 1227 O O . ALA A 1 159 ? 13.081 -1.484 -11.275 1.00 93.25 159 ALA A O 1
ATOM 1228 N N . ASP A 1 160 ? 10.853 -1.367 -11.025 1.00 92.06 160 ASP A N 1
ATOM 1229 C CA . ASP A 1 160 ? 10.574 -1.006 -12.415 1.00 92.06 160 ASP A CA 1
ATOM 1230 C C . ASP A 1 160 ? 11.149 0.377 -12.773 1.00 92.06 160 ASP A C 1
ATOM 1232 O O . ASP A 1 160 ? 11.716 0.561 -13.855 1.00 92.06 160 ASP A O 1
ATOM 1236 N N . ARG A 1 161 ? 11.085 1.344 -11.847 1.00 88.81 161 ARG A N 1
ATOM 1237 C CA . ARG A 1 161 ? 11.708 2.666 -12.015 1.00 88.81 161 ARG A CA 1
ATOM 1238 C C . ARG A 1 161 ? 13.220 2.556 -12.164 1.00 88.81 161 ARG A C 1
ATOM 1240 O O . ARG A 1 161 ? 13.797 3.165 -13.065 1.00 88.81 161 ARG A O 1
ATOM 1247 N N . ASP A 1 162 ? 13.852 1.782 -11.292 1.00 90.00 162 ASP A N 1
ATOM 1248 C CA . ASP A 1 162 ? 15.302 1.619 -11.294 1.00 90.00 162 ASP A CA 1
ATOM 1249 C C . ASP A 1 162 ? 15.766 0.854 -12.547 1.00 90.00 162 ASP A C 1
ATOM 1251 O O . ASP A 1 162 ? 16.789 1.194 -13.141 1.00 90.00 162 ASP A O 1
ATOM 1255 N N . ALA A 1 163 ? 14.977 -0.108 -13.035 1.00 89.31 163 ALA A N 1
ATOM 1256 C CA . ALA A 1 163 ? 15.236 -0.796 -14.299 1.00 89.31 163 ALA A CA 1
ATOM 1257 C C . ALA A 1 163 ? 15.184 0.149 -15.516 1.00 89.31 163 ALA A C 1
ATOM 1259 O O . ALA A 1 163 ? 16.074 0.090 -16.368 1.00 89.31 163 ALA A O 1
ATOM 1260 N N . LEU A 1 164 ? 14.201 1.055 -15.592 1.00 85.50 164 LEU A N 1
ATOM 1261 C CA . LEU A 1 164 ? 14.148 2.069 -16.656 1.00 85.50 164 LEU A CA 1
ATOM 1262 C C . LEU A 1 164 ? 15.319 3.050 -16.575 1.00 85.50 164 LEU A C 1
ATOM 1264 O O . LEU A 1 164 ? 15.913 3.385 -17.602 1.00 85.50 164 LEU A O 1
ATOM 1268 N N . PHE A 1 165 ? 15.680 3.478 -15.366 1.00 84.94 165 PHE A N 1
ATOM 1269 C CA . PHE A 1 165 ? 16.831 4.350 -15.157 1.00 84.94 165 PHE A CA 1
ATOM 1270 C C . PHE A 1 165 ? 18.138 3.681 -15.607 1.00 84.94 165 PHE A C 1
ATOM 1272 O O . PHE A 1 165 ? 18.930 4.280 -16.335 1.00 84.94 165 PHE A O 1
ATOM 1279 N N . ASN A 1 166 ? 18.331 2.407 -15.267 1.00 86.81 166 ASN A N 1
ATOM 1280 C CA . ASN A 1 166 ? 19.491 1.634 -15.708 1.00 86.81 166 ASN A CA 1
ATOM 1281 C C . ASN A 1 166 ? 19.521 1.448 -17.231 1.00 86.81 166 ASN A C 1
ATOM 1283 O O . ASN A 1 166 ? 20.584 1.546 -17.841 1.00 86.81 166 ASN A O 1
ATOM 1287 N N . LEU A 1 167 ? 18.364 1.236 -17.866 1.00 83.31 167 LEU A N 1
ATOM 1288 C CA . LEU A 1 167 ? 18.263 1.157 -19.324 1.00 83.31 167 LEU A CA 1
ATOM 1289 C C . LEU A 1 167 ? 18.637 2.487 -19.998 1.00 83.31 167 LEU A C 1
ATOM 1291 O O . LEU A 1 167 ? 19.286 2.482 -21.045 1.00 83.31 167 LEU A O 1
ATOM 1295 N N . TYR A 1 168 ? 18.262 3.618 -19.396 1.00 80.94 168 TYR A N 1
ATOM 1296 C CA . TYR A 1 168 ? 18.681 4.942 -19.853 1.00 80.94 168 TYR A CA 1
ATOM 1297 C C . TYR A 1 168 ? 20.203 5.115 -19.748 1.00 80.94 168 TYR A C 1
ATOM 1299 O O . TYR A 1 168 ? 20.849 5.447 -20.742 1.00 80.94 168 TYR A O 1
ATOM 1307 N N . LEU A 1 169 ? 20.793 4.810 -18.588 1.00 82.50 169 LEU A N 1
ATOM 1308 C CA . LEU A 1 169 ? 22.242 4.911 -18.381 1.00 82.50 169 LEU A CA 1
ATOM 1309 C C . LEU A 1 169 ? 23.038 4.000 -19.323 1.00 82.50 169 LEU A C 1
ATOM 1311 O O . LEU A 1 169 ? 24.032 4.431 -19.904 1.00 82.50 169 LEU A O 1
ATOM 1315 N N . ALA A 1 170 ? 22.574 2.767 -19.539 1.00 83.75 170 ALA A N 1
ATOM 1316 C CA . ALA A 1 170 ? 23.219 1.821 -20.447 1.00 83.75 170 ALA A CA 1
ATOM 1317 C C . ALA A 1 170 ? 23.253 2.318 -21.904 1.00 83.75 170 ALA A C 1
ATOM 1319 O O . ALA A 1 170 ? 24.148 1.948 -22.662 1.00 83.75 170 ALA A O 1
ATOM 1320 N N . ARG A 1 171 ? 22.297 3.165 -22.307 1.00 80.12 171 ARG A N 1
ATOM 1321 C CA . ARG A 1 171 ? 22.266 3.784 -23.641 1.00 80.12 171 ARG A CA 1
ATOM 1322 C C . ARG A 1 171 ? 23.106 5.056 -23.739 1.00 80.12 171 ARG A C 1
ATOM 1324 O O . ARG A 1 171 ? 23.466 5.429 -24.851 1.00 80.12 171 ARG A O 1
ATOM 1331 N N . LEU A 1 172 ? 23.424 5.702 -22.617 1.00 82.12 172 LEU A N 1
ATOM 1332 C CA . LEU A 1 172 ? 24.173 6.959 -22.598 1.00 82.12 172 LEU A CA 1
ATOM 1333 C C . LEU A 1 172 ? 25.633 6.758 -23.032 1.00 82.12 172 LEU A C 1
ATOM 1335 O O . LEU A 1 172 ? 26.114 7.466 -23.908 1.00 82.12 172 LEU A O 1
ATOM 1339 N N . SER A 1 173 ? 26.306 5.738 -22.492 1.00 82.81 173 SER A N 1
ATOM 1340 C CA . SER A 1 173 ? 27.736 5.511 -22.750 1.00 82.81 173 SER A CA 1
ATOM 1341 C C . SER A 1 173 ? 28.071 5.257 -24.235 1.00 82.81 173 SER A C 1
ATOM 1343 O O . SER A 1 173 ? 28.991 5.893 -24.750 1.00 82.81 173 SER A O 1
ATOM 1345 N N . PRO A 1 174 ? 27.325 4.419 -24.986 1.00 86.50 174 PRO A N 1
ATOM 1346 C CA . PRO A 1 174 ? 27.544 4.294 -26.427 1.00 86.50 174 PRO A CA 1
ATOM 1347 C C . PRO A 1 174 ? 27.276 5.591 -27.203 1.00 86.50 174 PRO A C 1
ATOM 1349 O O . PRO A 1 174 ? 27.928 5.839 -28.214 1.00 86.50 174 PRO A O 1
ATOM 1352 N N . LEU A 1 175 ? 26.319 6.415 -26.758 1.00 84.94 175 LEU A N 1
ATOM 1353 C CA . LEU A 1 175 ? 26.019 7.697 -27.402 1.00 84.94 175 LEU A CA 1
ATOM 1354 C C . LEU A 1 175 ? 27.135 8.723 -27.187 1.00 84.94 175 LEU A C 1
ATOM 1356 O O . LEU A 1 175 ? 27.428 9.472 -28.114 1.00 84.94 175 LEU A O 1
ATOM 1360 N N . GLU A 1 176 ? 27.770 8.732 -26.015 1.00 88.75 176 GLU A N 1
ATOM 1361 C CA . GLU A 1 176 ? 28.950 9.561 -25.738 1.00 88.75 176 GLU A CA 1
ATOM 1362 C C . GLU A 1 176 ? 30.114 9.187 -26.666 1.00 88.75 176 GLU A C 1
ATOM 1364 O O . GLU A 1 176 ? 30.638 10.052 -27.364 1.00 88.75 176 GLU A O 1
ATOM 1369 N N . ASP A 1 177 ? 30.436 7.893 -26.788 1.00 92.06 177 ASP A N 1
ATOM 1370 C CA . ASP A 1 177 ? 31.495 7.411 -27.691 1.00 92.06 177 ASP A CA 1
ATOM 1371 C C . ASP A 1 177 ? 31.197 7.729 -29.170 1.00 92.06 177 ASP A C 1
ATOM 1373 O O . ASP A 1 177 ? 32.074 8.156 -29.927 1.00 92.06 177 ASP A O 1
ATOM 1377 N N . ILE A 1 178 ? 29.941 7.571 -29.605 1.00 94.12 178 ILE A N 1
ATOM 1378 C CA . ILE A 1 178 ? 29.523 7.980 -30.955 1.00 94.12 178 ILE A CA 1
ATOM 1379 C C . ILE A 1 178 ? 29.660 9.500 -31.125 1.00 94.12 178 ILE A C 1
ATOM 1381 O O . ILE A 1 178 ? 30.143 9.950 -32.166 1.00 94.12 178 ILE A O 1
ATOM 1385 N N . GLY A 1 179 ? 29.265 10.286 -30.122 1.00 93.00 179 GLY A N 1
ATOM 1386 C CA . GLY A 1 179 ? 29.392 11.742 -30.118 1.00 93.00 179 GLY A CA 1
ATOM 1387 C C . GLY A 1 179 ? 30.840 12.197 -30.291 1.00 93.00 179 GLY A C 1
ATOM 1388 O O . GLY A 1 179 ? 31.128 12.995 -31.185 1.00 93.00 179 GLY A O 1
ATOM 1389 N N . ASP A 1 180 ? 31.760 11.618 -29.521 1.00 94.75 180 ASP A N 1
ATOM 1390 C CA . ASP A 1 180 ? 33.196 11.901 -29.600 1.00 94.75 180 ASP A CA 1
ATOM 1391 C C . ASP A 1 180 ? 33.776 11.556 -30.979 1.00 94.75 180 ASP A C 1
ATOM 1393 O O . ASP A 1 180 ? 34.557 12.320 -31.562 1.00 94.75 180 ASP A O 1
ATOM 1397 N N . LYS A 1 181 ? 33.362 10.418 -31.552 1.00 96.38 181 LYS A N 1
ATOM 1398 C CA . LYS A 1 181 ? 33.761 10.012 -32.908 1.00 96.38 181 LYS A CA 1
ATOM 1399 C C . LYS A 1 181 ? 33.270 11.001 -33.961 1.00 96.38 181 LYS A C 1
ATOM 1401 O O . LYS A 1 181 ? 34.053 11.393 -34.830 1.00 96.38 181 LYS A O 1
ATOM 1406 N N . LEU A 1 182 ? 32.010 11.428 -33.883 1.00 95.94 182 LEU A N 1
ATOM 1407 C CA . LEU A 1 182 ? 31.433 12.397 -34.816 1.00 95.94 182 LEU A CA 1
ATOM 1408 C C . LEU A 1 182 ? 32.097 13.776 -34.695 1.00 95.94 182 LEU A C 1
ATOM 1410 O O . LEU A 1 182 ? 32.400 14.390 -35.719 1.00 95.94 182 LEU A O 1
ATOM 1414 N N . ASP A 1 183 ? 32.394 14.243 -33.482 1.00 95.75 183 ASP A N 1
ATOM 1415 C CA . ASP A 1 183 ? 33.109 15.507 -33.265 1.00 95.75 183 ASP A CA 1
ATOM 1416 C C . ASP A 1 183 ? 34.544 15.451 -33.820 1.00 95.75 183 ASP A C 1
ATOM 1418 O O . ASP A 1 183 ? 35.004 16.371 -34.504 1.00 95.75 183 ASP A O 1
ATOM 1422 N N . SER A 1 184 ? 35.236 14.324 -33.624 1.00 95.62 184 SER A N 1
ATOM 1423 C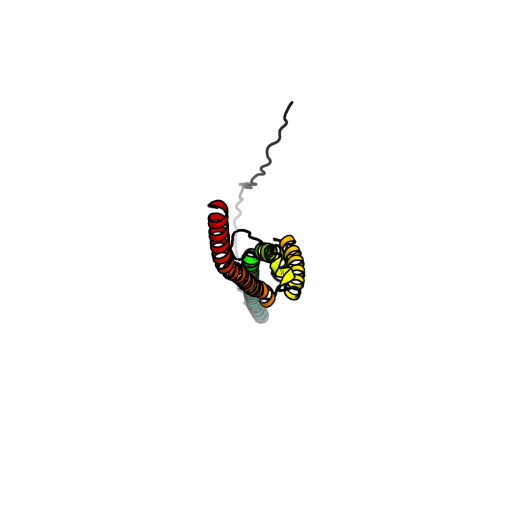 CA . SER A 1 184 ? 36.550 14.067 -34.226 1.00 95.62 184 SER A CA 1
ATOM 1424 C C . SER A 1 184 ? 36.504 14.106 -35.758 1.00 95.62 184 SER A C 1
ATOM 1426 O O . SER A 1 184 ? 37.358 14.734 -36.390 1.00 95.62 184 SER A O 1
ATOM 1428 N N . MET A 1 185 ? 35.486 13.494 -36.375 1.00 95.62 185 MET A N 1
ATOM 1429 C CA . MET A 1 185 ? 35.265 13.565 -37.825 1.00 95.62 185 MET A CA 1
ATOM 1430 C C . MET A 1 185 ? 35.000 15.003 -38.287 1.00 95.62 185 MET A C 1
ATOM 1432 O O . MET A 1 185 ? 35.628 15.464 -39.240 1.00 95.62 185 MET A O 1
ATOM 1436 N N . ALA A 1 186 ? 34.135 15.742 -37.590 1.00 93.81 186 ALA A N 1
ATOM 1437 C CA . ALA A 1 186 ? 33.801 17.125 -37.928 1.00 93.81 186 ALA A CA 1
ATOM 1438 C C . ALA A 1 186 ? 35.020 18.062 -37.849 1.00 93.81 186 ALA A C 1
ATOM 1440 O O . ALA A 1 186 ? 35.205 18.919 -38.714 1.00 93.81 186 ALA A O 1
ATOM 1441 N N . LYS A 1 187 ? 35.885 17.883 -36.842 1.00 95.62 187 LYS A N 1
ATOM 1442 C CA . LYS A 1 187 ? 37.142 18.638 -36.700 1.00 95.62 187 LYS A CA 1
ATOM 1443 C C . LYS A 1 187 ? 38.131 18.366 -37.831 1.00 95.62 187 LYS A C 1
ATOM 1445 O O . LYS A 1 187 ? 38.861 19.280 -38.204 1.00 95.62 187 LYS A O 1
ATOM 1450 N N . LYS A 1 188 ? 38.169 17.139 -38.363 1.00 94.25 188 LYS A N 1
ATOM 1451 C CA . LYS A 1 188 ? 39.016 16.791 -39.516 1.00 94.25 188 LYS A CA 1
ATOM 1452 C C . LYS A 1 188 ? 38.529 17.486 -40.783 1.00 94.25 188 LYS A C 1
ATOM 1454 O O . LYS A 1 188 ? 39.324 18.145 -41.431 1.00 94.25 188 LYS A O 1
ATOM 1459 N N . VAL A 1 189 ? 37.225 17.434 -41.058 1.00 93.06 189 VAL A N 1
ATOM 1460 C CA . VAL A 1 189 ? 36.626 18.066 -42.249 1.00 93.06 189 VAL A CA 1
ATOM 1461 C C . VAL A 1 189 ? 36.779 19.593 -42.250 1.00 93.06 189 VAL A C 1
ATOM 1463 O O . VAL A 1 189 ? 36.923 20.180 -43.307 1.00 93.06 189 VAL A O 1
ATOM 1466 N N . LYS A 1 190 ? 36.767 20.256 -41.085 1.00 89.06 190 LYS A N 1
ATOM 1467 C CA . LYS A 1 190 ? 36.933 21.724 -40.983 1.00 89.06 190 LYS A CA 1
ATOM 1468 C C . LYS A 1 190 ? 38.378 22.227 -41.115 1.00 89.06 190 LYS A C 1
ATOM 1470 O O . LYS A 1 190 ? 38.583 23.439 -41.096 1.00 89.06 190 LYS A O 1
ATOM 1475 N N . LYS A 1 191 ? 39.370 21.332 -41.108 1.00 71.06 191 LYS A N 1
ATOM 1476 C CA . LYS A 1 191 ? 40.791 21.691 -41.257 1.00 71.06 191 LYS A CA 1
ATOM 1477 C C . LYS A 1 191 ? 41.272 21.650 -42.712 1.00 71.06 191 LYS A C 1
ATOM 1479 O O . LYS A 1 191 ? 42.369 22.150 -42.955 1.00 71.06 191 LYS A O 1
ATOM 1484 N N . ASP A 1 192 ? 40.462 21.094 -43.610 1.00 49.78 192 ASP A N 1
ATOM 1485 C CA . ASP A 1 192 ? 40.616 21.146 -45.068 1.00 49.78 192 ASP A CA 1
ATOM 1486 C C . ASP A 1 192 ? 39.786 22.306 -45.649 1.00 49.78 192 ASP A C 1
ATOM 1488 O O . ASP A 1 192 ? 40.217 22.883 -46.673 1.00 49.78 192 ASP A O 1
#

Foldseek 3Di:
DDDDDDDDDDDDDDDDDDDDDDDDDDDDDDDDDDPPPPPDDPVRVVVVVVVVVVVVVVVVVVVVVVVVVVVLVVQLVVLLVLCCQAQADDPHPRPPLVLLVVLLVPPVCCVVPVPVNVVSVVVNVVSVVVNVCPPVDPSSPDDPVNSVVSVVSSVVSVVVSVVVVVVVVVVVVVVVVVVVVVVVVVVVVVVD

Secondary structure (DSSP, 8-state):
--------------------------------------PPPHHHHHHHHHHHHHHHHHHHHHHHHHHHHHHHHHHHHHHHHHHIIIII-BTBTT-HHHHHHHHHHSHHHHHH-HHHHHHHHHHHHHHHHHHHHGGG--TTT--HHHHHHHHHHHHHHHHHHHHHHHHHHHHHHHHHHHHHHHHHHHHHHTT-

pLDDT: mean 79.97, std 19.85, range [34.56, 97.69]

Organism: NCBI:txid420778